Protein AF-A0A534S5R9-F1 (afdb_monomer_lite)

Structure (mmCIF, N/CA/C/O backbone):
data_AF-A0A534S5R9-F1
#
_entry.id   AF-A0A534S5R9-F1
#
loop_
_atom_site.group_PDB
_atom_site.id
_atom_site.type_symbol
_atom_site.label_atom_id
_atom_site.label_alt_id
_atom_site.label_comp_id
_atom_site.label_asym_id
_atom_site.label_entity_id
_atom_site.label_seq_id
_atom_site.pdbx_PDB_ins_code
_atom_site.Cartn_x
_atom_site.Cartn_y
_atom_site.Cartn_z
_atom_site.occupancy
_atom_site.B_iso_or_equiv
_atom_site.auth_seq_id
_atom_site.auth_comp_id
_atom_site.auth_asym_id
_atom_site.auth_atom_id
_atom_site.pdbx_PDB_model_num
ATOM 1 N N . MET A 1 1 ? -20.446 -83.306 -3.403 1.00 42.03 1 MET A N 1
ATOM 2 C CA . MET A 1 1 ? -19.776 -82.653 -2.256 1.00 42.03 1 MET A CA 1
ATOM 3 C C . MET A 1 1 ? -19.765 -81.147 -2.508 1.00 42.03 1 MET A C 1
ATOM 5 O O . MET A 1 1 ? -19.009 -80.719 -3.373 1.00 42.03 1 MET A O 1
ATOM 9 N N . PRO A 1 2 ? -20.651 -80.355 -1.881 1.00 40.44 2 PRO A N 1
ATOM 10 C CA . PRO A 1 2 ? -20.710 -78.914 -2.108 1.00 40.44 2 PRO A CA 1
ATOM 11 C C . PRO A 1 2 ? -19.655 -78.195 -1.252 1.00 40.44 2 PRO A C 1
ATOM 13 O O . PRO A 1 2 ? -19.507 -78.486 -0.068 1.00 40.44 2 PRO A O 1
ATOM 16 N N . ARG A 1 3 ? -18.901 -77.275 -1.864 1.00 41.00 3 ARG A N 1
ATOM 17 C CA . ARG A 1 3 ? -17.952 -76.382 -1.185 1.00 41.00 3 ARG A CA 1
ATOM 18 C C . ARG A 1 3 ? -18.683 -75.101 -0.789 1.00 41.00 3 ARG A C 1
ATOM 20 O O . ARG A 1 3 ? -19.086 -74.327 -1.650 1.00 41.00 3 ARG A O 1
ATOM 27 N N . THR A 1 4 ? -18.854 -74.902 0.510 1.00 49.12 4 THR A N 1
ATOM 28 C CA . THR A 1 4 ? -19.448 -73.710 1.121 1.00 49.12 4 THR A CA 1
ATOM 29 C C . THR A 1 4 ? -18.459 -72.547 1.025 1.00 49.12 4 THR A C 1
ATOM 31 O O . THR A 1 4 ? -17.419 -72.556 1.682 1.00 49.12 4 THR A O 1
ATOM 34 N N . ALA A 1 5 ? -18.755 -71.559 0.180 1.00 45.12 5 ALA A N 1
ATOM 35 C CA . ALA A 1 5 ? -17.998 -70.315 0.104 1.00 45.12 5 ALA A CA 1
ATOM 36 C C . ALA A 1 5 ? -18.463 -69.368 1.221 1.00 45.12 5 ALA A C 1
ATOM 38 O O . ALA A 1 5 ? -19.631 -68.988 1.275 1.00 45.12 5 ALA A O 1
ATOM 39 N N . TRP A 1 6 ? -17.550 -69.009 2.123 1.00 40.31 6 TRP A N 1
ATOM 40 C CA . TRP A 1 6 ? -17.774 -68.001 3.156 1.00 40.31 6 TRP A CA 1
ATOM 41 C C . TRP A 1 6 ? -17.553 -66.609 2.561 1.00 40.31 6 TRP A C 1
ATOM 43 O O . TRP A 1 6 ? -16.444 -66.275 2.149 1.00 40.31 6 TRP A O 1
ATOM 53 N N . VAL A 1 7 ? -18.607 -65.795 2.521 1.00 45.28 7 VAL A N 1
ATOM 54 C CA . VAL A 1 7 ? -18.520 -64.368 2.195 1.00 45.28 7 VAL A CA 1
ATOM 55 C C . VAL A 1 7 ? -18.231 -63.617 3.493 1.00 45.28 7 VAL A C 1
ATOM 57 O O . VAL A 1 7 ? -19.092 -63.514 4.363 1.00 45.28 7 VAL A O 1
ATOM 60 N N . ILE A 1 8 ? -17.006 -63.114 3.640 1.00 53.22 8 ILE A N 1
ATOM 61 C CA . ILE A 1 8 ? -16.633 -62.203 4.726 1.00 53.22 8 ILE A CA 1
ATOM 62 C C . ILE A 1 8 ? -17.095 -60.799 4.323 1.00 53.22 8 ILE A C 1
ATOM 64 O O . ILE A 1 8 ? -16.560 -60.204 3.389 1.00 53.22 8 ILE A O 1
ATOM 68 N N . ALA A 1 9 ? -18.103 -60.276 5.018 1.00 48.03 9 ALA A N 1
ATOM 69 C CA . ALA A 1 9 ? -18.530 -58.889 4.897 1.00 48.03 9 ALA A CA 1
ATOM 70 C C . ALA A 1 9 ? -17.583 -57.989 5.711 1.00 48.03 9 ALA A C 1
ATOM 72 O O . ALA A 1 9 ? -17.640 -57.962 6.940 1.00 48.03 9 ALA A O 1
ATOM 73 N N . CYS A 1 10 ? -16.701 -57.251 5.034 1.00 46.62 10 CYS A N 1
ATOM 74 C CA . CYS A 1 10 ? -15.914 -56.186 5.656 1.00 46.62 10 CYS A CA 1
ATOM 75 C C . CYS A 1 10 ? -16.809 -54.968 5.919 1.00 46.62 10 CYS A C 1
ATOM 77 O O . CYS A 1 10 ? -17.134 -54.215 5.001 1.00 46.62 10 CYS A O 1
ATOM 79 N N . ALA A 1 11 ? -17.190 -54.757 7.179 1.00 50.75 11 ALA A N 1
ATOM 80 C CA . ALA A 1 11 ? -17.789 -53.509 7.631 1.00 50.75 11 ALA A CA 1
ATOM 81 C C . ALA A 1 11 ? -16.717 -52.405 7.642 1.00 50.75 11 ALA A C 1
ATOM 83 O O . ALA A 1 11 ? -15.838 -52.379 8.502 1.00 50.75 11 ALA A O 1
ATOM 84 N N . VAL A 1 12 ? -16.779 -51.494 6.669 1.00 56.47 12 VAL A N 1
ATOM 85 C CA . VAL A 1 12 ? -15.975 -50.266 6.663 1.00 56.47 12 VAL A CA 1
ATOM 86 C C . VAL A 1 12 ? -16.565 -49.321 7.706 1.00 56.47 12 VAL A C 1
ATOM 88 O O . VAL A 1 12 ? -17.577 -48.661 7.477 1.00 56.47 12 VAL A O 1
ATOM 91 N N . VAL A 1 13 ? -15.947 -49.281 8.884 1.00 52.66 13 VAL A N 1
ATOM 92 C CA . VAL A 1 13 ? -16.243 -48.278 9.909 1.00 52.66 13 VAL A CA 1
ATOM 93 C C . VAL A 1 13 ? -15.613 -46.963 9.454 1.00 52.66 13 VAL A C 1
ATOM 95 O O . VAL A 1 13 ? -14.405 -46.765 9.571 1.00 52.66 13 VAL A O 1
ATOM 98 N N . CYS A 1 14 ? -16.428 -46.055 8.916 1.00 48.25 14 CYS A N 1
ATOM 99 C CA . CYS A 1 14 ? -16.043 -44.662 8.717 1.00 48.25 14 CYS A CA 1
ATOM 100 C C . CYS A 1 14 ? -15.842 -44.006 10.090 1.00 48.25 14 CYS A C 1
ATOM 102 O O . CYS A 1 14 ? -16.776 -43.457 10.672 1.00 48.25 14 CYS A O 1
ATOM 104 N N . LEU A 1 15 ? -14.619 -44.071 10.619 1.00 49.25 15 LEU A N 1
ATOM 105 C CA . LEU A 1 15 ? -14.173 -43.248 11.741 1.00 49.25 15 LEU A CA 1
ATOM 106 C C . LEU A 1 15 ? -14.118 -41.790 11.267 1.00 49.25 15 LEU A C 1
ATOM 108 O O . LEU A 1 15 ? -13.071 -41.279 10.876 1.00 49.25 15 LEU A O 1
ATOM 112 N N . GLY A 1 16 ? -15.274 -41.127 11.251 1.00 54.00 16 GLY A N 1
ATOM 113 C CA . GLY A 1 16 ? -15.347 -39.686 11.072 1.00 54.00 16 GLY A CA 1
ATOM 114 C C . GLY A 1 16 ? -14.562 -39.028 12.199 1.00 54.00 16 GLY A C 1
ATOM 115 O O . GLY A 1 16 ? -14.912 -39.170 13.369 1.00 54.00 16 GLY A O 1
ATOM 116 N N . SER A 1 17 ? -13.473 -38.341 11.861 1.00 52.94 17 SER A N 1
ATOM 117 C CA . SER A 1 17 ? -12.714 -37.547 12.821 1.00 52.94 17 SER A CA 1
ATOM 118 C C . SER A 1 17 ? -13.613 -36.416 13.320 1.00 52.94 17 SER A C 1
ATOM 120 O O . SER A 1 17 ? -13.757 -35.390 12.657 1.00 52.94 17 SER A O 1
ATOM 122 N N . ALA A 1 18 ? -14.260 -36.610 14.468 1.00 58.41 18 ALA A N 1
ATOM 123 C CA . ALA A 1 18 ? -14.982 -35.546 15.142 1.00 58.41 18 ALA A CA 1
ATOM 124 C C . ALA A 1 18 ? -13.959 -34.468 15.521 1.00 58.41 18 ALA A C 1
ATOM 126 O O . ALA A 1 18 ? -13.165 -34.647 16.445 1.00 58.41 18 ALA A O 1
ATOM 127 N N . ARG A 1 19 ? -13.930 -33.358 14.772 1.00 60.81 19 ARG A N 1
ATOM 128 C CA . ARG A 1 19 ? -13.192 -32.168 15.197 1.00 60.81 19 ARG A CA 1
ATOM 129 C C . ARG A 1 19 ? -13.791 -31.739 16.530 1.00 60.81 19 ARG A C 1
ATOM 131 O O . ARG A 1 19 ? -14.972 -31.401 16.588 1.00 60.81 19 ARG A O 1
ATOM 138 N N . ALA A 1 20 ? -12.983 -31.788 17.586 1.00 68.25 20 ALA A N 1
ATOM 139 C CA . ALA A 1 20 ? -13.362 -31.224 18.870 1.00 68.25 20 ALA A CA 1
ATOM 140 C C . ALA A 1 20 ? -13.797 -29.768 18.652 1.00 68.25 20 ALA A C 1
ATOM 142 O O . ALA A 1 20 ? -13.118 -29.017 17.946 1.00 68.25 20 ALA A O 1
ATOM 143 N N . ALA A 1 21 ? -14.949 -29.394 19.213 1.00 71.88 21 ALA A N 1
ATOM 144 C CA . ALA A 1 21 ? -15.414 -28.017 19.153 1.00 71.88 21 ALA A CA 1
ATOM 145 C C . ALA A 1 21 ? -14.351 -27.103 19.791 1.00 71.88 21 ALA A C 1
ATOM 147 O O . ALA A 1 21 ? -13.765 -27.488 20.811 1.00 71.88 21 ALA A O 1
ATOM 148 N N . PRO A 1 22 ? -14.076 -25.918 19.220 1.00 77.38 22 PRO A N 1
ATOM 149 C CA . PRO A 1 22 ? -13.100 -25.017 19.810 1.00 77.38 22 PRO A CA 1
ATOM 150 C C . PRO A 1 22 ? -13.535 -24.619 21.233 1.00 77.38 22 PRO A C 1
ATOM 152 O O . PRO A 1 22 ? -14.735 -24.500 21.491 1.00 77.38 22 PRO A O 1
ATOM 155 N N . PRO A 1 23 ? -12.597 -24.401 22.170 1.00 84.25 23 PRO A N 1
ATOM 156 C CA . PRO A 1 23 ? -12.938 -23.962 23.521 1.00 84.25 23 PRO A CA 1
ATOM 157 C C . PRO A 1 23 ? -13.552 -22.553 23.497 1.00 84.25 23 PRO A C 1
ATOM 159 O O . PRO A 1 23 ? -13.242 -21.779 22.586 1.00 84.25 23 PRO A O 1
ATOM 162 N N . PRO A 1 24 ? -14.379 -22.172 24.486 1.00 86.19 24 PRO A N 1
ATOM 163 C CA . PRO A 1 24 ? -14.951 -20.836 24.541 1.00 86.19 24 PRO A CA 1
ATOM 164 C C . PRO A 1 24 ? -13.892 -19.749 24.710 1.00 86.19 24 PRO A C 1
ATOM 166 O O . PRO A 1 24 ? -12.877 -19.943 25.379 1.00 86.19 24 PRO A O 1
ATOM 169 N N . CYS A 1 25 ? -14.129 -18.586 24.102 1.00 87.06 25 CYS A N 1
ATOM 170 C CA . CYS A 1 25 ? -13.242 -17.441 24.275 1.00 87.06 25 CYS A CA 1
ATOM 171 C C . CYS A 1 25 ? -13.291 -16.944 25.725 1.00 87.06 25 CYS A C 1
ATOM 173 O O . CYS A 1 25 ? -14.384 -16.715 26.244 1.00 87.06 25 CYS A O 1
ATOM 175 N N . PRO A 1 26 ? -12.131 -16.710 26.365 1.00 87.25 26 PRO A N 1
ATOM 176 C CA . PRO A 1 26 ? -12.081 -16.265 27.757 1.00 87.25 26 PRO A CA 1
ATOM 177 C C . PRO A 1 26 ? -12.627 -14.840 27.947 1.00 87.25 26 PRO A C 1
ATOM 179 O O . PRO A 1 26 ? -13.079 -14.494 29.033 1.00 87.25 26 PRO A O 1
ATOM 182 N N . ALA A 1 27 ? -12.580 -14.015 26.897 1.00 90.25 27 ALA A N 1
ATOM 183 C CA . ALA A 1 27 ? -13.219 -12.705 26.805 1.00 90.25 27 ALA A CA 1
ATOM 184 C C . ALA A 1 27 ? -13.328 -12.284 25.327 1.00 90.25 27 ALA A C 1
ATOM 186 O O . ALA A 1 27 ? -12.727 -12.908 24.447 1.00 90.25 27 ALA A O 1
ATOM 187 N N . LEU A 1 28 ? -14.066 -11.203 25.063 1.00 92.38 28 LEU A N 1
ATOM 188 C CA . LEU A 1 28 ? -14.059 -10.533 23.761 1.00 92.38 28 LEU A CA 1
ATOM 189 C C . LEU A 1 28 ? -12.816 -9.646 23.606 1.00 92.38 28 LEU A C 1
ATOM 191 O O . LEU A 1 28 ? -12.162 -9.284 24.588 1.00 92.38 28 LEU A O 1
ATOM 195 N N . ALA A 1 29 ? -12.507 -9.305 22.360 1.00 93.62 29 ALA A N 1
ATOM 196 C CA . ALA A 1 29 ? -11.456 -8.380 21.985 1.00 93.62 29 ALA A CA 1
ATOM 197 C C . ALA A 1 29 ? -11.993 -6.942 21.831 1.00 93.62 29 ALA A C 1
ATOM 199 O O . ALA A 1 29 ? -13.104 -6.690 21.360 1.00 93.62 29 ALA A O 1
ATOM 200 N N . THR A 1 30 ? -11.161 -5.992 22.235 1.00 94.44 30 THR A N 1
ATOM 201 C CA . THR A 1 30 ? -11.309 -4.545 22.129 1.00 94.44 30 THR A CA 1
ATOM 202 C C . THR A 1 30 ? -10.015 -3.992 21.561 1.00 94.44 30 THR A C 1
ATOM 204 O O . THR A 1 30 ? -8.936 -4.329 22.055 1.00 94.44 30 THR A O 1
ATOM 207 N N . VAL A 1 31 ? -10.135 -3.156 20.535 1.00 96.12 31 VAL A N 1
ATOM 208 C CA . VAL A 1 31 ? -9.033 -2.621 19.737 1.00 96.12 31 VAL A CA 1
ATOM 209 C C . VAL A 1 31 ? -9.042 -1.107 19.813 1.00 96.12 31 VAL A C 1
ATOM 211 O O . VAL A 1 31 ? -10.045 -0.464 19.507 1.00 96.12 31 VAL A O 1
ATOM 214 N N . LEU A 1 32 ? -7.909 -0.531 20.197 1.00 96.69 32 LEU A N 1
ATOM 215 C CA . LEU A 1 32 ? -7.668 0.901 20.104 1.00 96.69 32 LEU A CA 1
ATOM 216 C C . LEU A 1 32 ? -7.156 1.232 18.704 1.00 96.69 32 LEU A C 1
ATOM 218 O O . LEU A 1 32 ? -6.193 0.625 18.235 1.00 96.69 32 LEU A O 1
ATOM 222 N N . VAL A 1 33 ? -7.782 2.205 18.047 1.00 97.75 33 VAL A N 1
ATOM 223 C CA . VAL A 1 33 ? -7.401 2.628 16.697 1.00 97.75 33 VAL A CA 1
ATOM 224 C C . VAL A 1 33 ? -6.666 3.959 16.770 1.00 97.75 33 VAL A C 1
ATOM 226 O O . VAL A 1 33 ? -7.173 4.933 17.335 1.00 97.75 33 VAL A O 1
ATOM 229 N N . PHE A 1 34 ? -5.479 3.992 16.173 1.00 98.19 34 PHE A N 1
ATOM 230 C CA . PHE A 1 34 ? -4.623 5.164 16.067 1.00 98.19 34 PHE A CA 1
ATOM 231 C C . PHE A 1 34 ? -4.326 5.487 14.605 1.00 98.19 34 PHE A C 1
ATOM 233 O O . PHE A 1 34 ? -4.193 4.591 13.768 1.00 98.19 34 PHE A O 1
ATOM 240 N N . ALA A 1 35 ? -4.151 6.772 14.323 1.00 98.19 35 ALA A N 1
ATOM 241 C CA . ALA A 1 35 ? -3.553 7.255 13.089 1.00 98.19 35 ALA A CA 1
ATOM 242 C C . ALA A 1 35 ? -2.173 7.820 13.404 1.00 98.19 35 ALA A C 1
ATOM 244 O O . ALA A 1 35 ? -2.056 8.634 14.307 1.00 98.19 35 ALA A O 1
ATOM 245 N N . ASP A 1 36 ? -1.150 7.441 12.651 1.00 98.25 36 ASP A N 1
ATOM 246 C CA . ASP A 1 36 ? 0.049 8.258 12.479 1.00 98.25 36 ASP A CA 1
ATOM 247 C C . ASP A 1 36 ? -0.228 9.224 11.318 1.00 98.25 36 ASP A C 1
ATOM 249 O O . ASP A 1 36 ? 0.003 8.901 10.149 1.00 98.25 36 ASP A O 1
ATOM 253 N N . ASN A 1 37 ? -0.846 10.366 11.638 1.00 97.81 37 ASN A N 1
ATOM 254 C CA . ASN A 1 37 ? -1.223 11.395 10.678 1.00 97.81 37 ASN A CA 1
ATOM 255 C C . ASN A 1 37 ? 0.006 12.209 10.265 1.00 97.81 37 ASN A C 1
ATOM 257 O O . ASN A 1 37 ? 0.372 13.188 10.918 1.00 97.81 37 ASN A O 1
ATOM 261 N N . ARG A 1 38 ? 0.620 11.824 9.146 1.00 97.38 38 ARG A N 1
ATOM 262 C CA . ARG A 1 38 ? 1.775 12.525 8.568 1.00 97.38 38 ARG A CA 1
ATOM 263 C C . ARG A 1 38 ? 1.376 13.608 7.565 1.00 97.38 38 ARG A C 1
ATOM 265 O O . ARG A 1 38 ? 2.244 14.156 6.888 1.00 97.38 38 ARG A O 1
ATOM 272 N N . SER A 1 39 ? 0.081 13.896 7.439 1.00 96.25 39 SER A N 1
ATOM 273 C CA . SER A 1 39 ? -0.425 15.005 6.633 1.00 96.25 39 SER A CA 1
ATOM 274 C C . SER A 1 39 ? -0.358 16.331 7.395 1.00 96.25 39 SER A C 1
ATOM 276 O O . SER A 1 39 ? -0.181 16.366 8.612 1.00 96.25 39 SER A O 1
ATOM 278 N N . ALA A 1 40 ? -0.536 17.437 6.673 1.00 94.25 40 ALA A N 1
ATOM 279 C CA . ALA A 1 40 ? -0.680 18.760 7.277 1.00 94.25 40 ALA A CA 1
ATOM 280 C C . ALA A 1 40 ? -2.105 19.028 7.807 1.00 94.25 40 ALA A C 1
ATOM 282 O O . ALA A 1 40 ? -2.361 20.099 8.356 1.00 94.25 40 ALA A O 1
ATOM 283 N N . GLN A 1 41 ? -3.053 18.100 7.622 1.00 95.00 41 GLN A N 1
ATOM 284 C CA . GLN A 1 41 ? -4.433 18.319 8.043 1.00 95.00 41 GLN A CA 1
ATOM 285 C C . GLN A 1 41 ? -4.571 18.169 9.564 1.00 95.00 41 GLN A C 1
ATOM 287 O O . GLN A 1 41 ? -4.128 17.161 10.118 1.00 95.00 41 GLN A O 1
ATOM 292 N N . PRO A 1 42 ? -5.235 19.124 10.244 1.00 94.69 42 PRO A N 1
ATOM 293 C CA . PRO A 1 42 ? -5.416 19.090 11.696 1.00 94.69 42 PRO A CA 1
ATOM 294 C C . PRO A 1 42 ? -6.435 18.038 12.149 1.00 94.69 42 PRO A C 1
ATOM 296 O O . PRO A 1 42 ? -6.550 17.770 13.343 1.00 94.69 42 PRO A O 1
ATOM 299 N N . GLY A 1 43 ? -7.184 17.446 11.219 1.00 95.00 43 GLY A N 1
ATOM 300 C CA . GLY A 1 43 ? -8.117 16.371 11.503 1.00 95.00 43 GLY A CA 1
ATOM 301 C C . GLY A 1 43 ? -8.382 15.515 10.275 1.00 95.00 43 GLY A C 1
ATOM 302 O O . GLY A 1 43 ? -8.293 15.987 9.140 1.00 95.00 43 GLY A O 1
ATOM 303 N N . LEU A 1 44 ? -8.700 14.251 10.525 1.00 96.75 44 LEU A N 1
ATOM 304 C CA . LEU A 1 44 ? -8.991 13.240 9.518 1.00 96.75 44 LEU A CA 1
ATOM 305 C C . LEU A 1 44 ? -10.231 12.452 9.923 1.00 96.75 44 LEU A C 1
ATOM 307 O O . LEU A 1 44 ? -10.492 12.247 11.107 1.00 96.75 44 LEU A O 1
ATOM 311 N N . THR A 1 45 ? -10.961 11.960 8.929 1.00 97.81 45 THR A N 1
ATOM 312 C CA . THR A 1 45 ? -12.013 10.961 9.134 1.00 97.81 45 THR A CA 1
ATOM 313 C C . THR A 1 45 ? -11.534 9.652 8.531 1.00 97.81 45 THR A C 1
ATOM 315 O O . THR A 1 45 ? -11.313 9.578 7.323 1.00 97.81 45 THR A O 1
ATOM 318 N N . LEU A 1 46 ? -11.346 8.633 9.366 1.00 97.62 46 LEU A N 1
ATOM 319 C CA . LEU A 1 46 ? -10.975 7.295 8.919 1.00 97.62 46 LEU A CA 1
ATOM 320 C C . LEU A 1 46 ? -12.222 6.430 8.820 1.00 97.62 46 LEU A C 1
ATOM 322 O O . LEU A 1 46 ? -12.946 6.284 9.804 1.00 97.62 46 LEU A O 1
ATOM 326 N N . ALA A 1 47 ? -12.436 5.802 7.672 1.00 98.31 47 ALA A N 1
ATOM 327 C CA . ALA A 1 47 ? -13.292 4.632 7.585 1.00 98.31 47 ALA A CA 1
ATOM 328 C C . ALA A 1 47 ? -12.418 3.397 7.815 1.00 98.31 47 ALA A C 1
ATOM 330 O O . ALA A 1 47 ? -11.447 3.170 7.092 1.00 98.31 47 ALA A O 1
ATOM 331 N N . VAL A 1 48 ? -12.733 2.628 8.854 1.00 98.06 48 VAL A N 1
ATOM 332 C CA . VAL A 1 48 ? -12.052 1.375 9.168 1.00 98.06 48 VAL A CA 1
ATOM 333 C C . VAL A 1 48 ? -13.048 0.236 9.173 1.00 98.06 48 VAL A C 1
ATOM 335 O O . VAL A 1 48 ? -14.142 0.340 9.727 1.00 98.06 48 VAL A O 1
ATOM 338 N N . ASP A 1 49 ? -12.646 -0.879 8.597 1.00 98.38 49 ASP A N 1
ATOM 339 C CA . ASP A 1 49 ? -13.404 -2.114 8.670 1.00 98.38 49 ASP A CA 1
ATOM 340 C C . ASP A 1 49 ? -12.479 -3.301 8.885 1.00 98.38 49 ASP A C 1
ATOM 342 O O . ASP A 1 49 ? -11.259 -3.195 8.734 1.00 98.38 49 ASP A O 1
ATOM 346 N N . GLY A 1 50 ? -13.051 -4.428 9.280 1.00 98.31 50 GLY A N 1
ATOM 347 C CA . GLY A 1 50 ? -12.286 -5.647 9.427 1.00 98.31 50 GLY A CA 1
ATOM 348 C C . GLY A 1 50 ? -13.145 -6.891 9.422 1.00 98.31 50 GLY A C 1
ATOM 349 O O . GLY A 1 50 ? -14.354 -6.848 9.649 1.00 98.31 50 GLY A O 1
ATOM 350 N N . GLU A 1 51 ? -12.484 -8.004 9.148 1.00 98.00 51 GLU A N 1
ATOM 351 C CA . GLU A 1 51 ? -13.072 -9.329 9.023 1.00 98.00 51 GLU A CA 1
ATOM 352 C C . GLU A 1 51 ? -12.125 -10.375 9.616 1.00 98.00 51 GLU A C 1
ATOM 354 O O . GLU A 1 51 ? -10.908 -10.343 9.403 1.00 98.00 51 GLU A O 1
ATOM 359 N N . LEU A 1 52 ? -12.687 -11.300 10.387 1.00 96.25 52 LEU A N 1
ATOM 360 C CA . LEU A 1 52 ? -11.967 -12.421 10.972 1.00 96.25 52 LEU A CA 1
ATOM 361 C C . LEU A 1 52 ? -11.658 -13.457 9.881 1.00 96.25 52 LEU A C 1
ATOM 363 O O . LEU A 1 52 ? -12.574 -13.987 9.260 1.00 96.25 52 LEU A O 1
ATOM 367 N N . LEU A 1 53 ? -10.376 -13.770 9.674 1.00 93.50 53 LEU A N 1
ATOM 368 C CA . LEU A 1 53 ? -9.909 -14.589 8.545 1.00 93.50 53 LEU A CA 1
ATOM 369 C C . LEU A 1 53 ? -10.398 -16.038 8.592 1.00 93.50 53 LEU A C 1
ATOM 371 O O . LEU A 1 53 ? -10.770 -16.598 7.567 1.00 93.50 53 LEU A O 1
ATOM 375 N N . ASP A 1 54 ? -10.362 -16.654 9.771 1.00 88.69 54 ASP A N 1
ATOM 376 C CA . ASP A 1 54 ? -10.839 -18.019 9.969 1.00 88.69 54 ASP A CA 1
ATOM 377 C C . ASP A 1 54 ? -11.549 -18.116 11.327 1.00 88.69 54 ASP A C 1
ATOM 379 O O . ASP A 1 54 ? -10.904 -18.275 12.371 1.00 88.69 54 ASP A O 1
ATOM 383 N N . PRO A 1 55 ? -12.891 -18.003 11.341 1.00 84.38 55 PRO A N 1
ATOM 384 C CA . PRO A 1 55 ? -13.680 -18.135 12.558 1.00 84.38 55 PRO A CA 1
ATOM 385 C C . PRO A 1 55 ? -13.582 -19.508 13.228 1.00 84.38 55 PRO A C 1
ATOM 387 O O . PRO A 1 55 ? -13.911 -19.603 14.411 1.00 84.38 55 PRO A O 1
ATOM 390 N N . ALA A 1 56 ? -13.167 -20.552 12.500 1.00 84.56 56 ALA A N 1
ATOM 391 C CA . ALA A 1 56 ? -13.005 -21.907 13.019 1.00 84.56 56 ALA A CA 1
ATOM 392 C C . ALA A 1 56 ? -11.605 -22.157 13.609 1.00 84.56 56 ALA A C 1
ATOM 394 O O . ALA A 1 56 ? -11.448 -23.065 14.424 1.00 84.56 56 ALA A O 1
ATOM 395 N N . ALA A 1 57 ? -10.605 -21.343 13.251 1.00 85.19 57 ALA A N 1
ATOM 396 C CA . ALA A 1 57 ? -9.247 -21.403 13.804 1.00 85.19 57 ALA A CA 1
ATOM 397 C C . ALA A 1 57 ? -9.070 -20.630 15.125 1.00 85.19 57 ALA A C 1
ATOM 399 O O . ALA A 1 57 ? -7.947 -20.457 15.601 1.00 85.19 57 ALA A O 1
ATOM 400 N N . THR A 1 58 ? -10.157 -20.147 15.727 1.00 86.12 58 THR A N 1
ATOM 401 C CA . THR A 1 58 ? -10.138 -19.436 17.010 1.00 86.12 58 THR A CA 1
ATOM 402 C C . THR A 1 58 ? -11.061 -20.101 18.033 1.00 86.12 58 THR A C 1
ATOM 404 O O . THR A 1 58 ? -11.717 -21.103 17.757 1.00 86.12 58 THR A O 1
ATOM 407 N N . CYS A 1 59 ? -11.097 -19.551 19.243 1.00 85.19 59 CYS A N 1
ATOM 408 C CA . CYS A 1 59 ? -12.022 -19.953 20.288 1.00 85.19 59 CYS A CA 1
ATOM 409 C C . CYS A 1 59 ? -13.490 -19.773 19.854 1.00 85.19 59 CYS A C 1
ATOM 411 O O . CYS A 1 59 ? -13.860 -18.831 19.148 1.00 85.19 59 CYS A O 1
ATOM 413 N N . ALA A 1 60 ? -14.350 -20.688 20.294 1.00 77.81 60 ALA A N 1
ATOM 414 C CA . ALA A 1 60 ? -15.769 -20.692 19.979 1.00 77.81 60 ALA A CA 1
ATOM 415 C C . ALA A 1 60 ? -16.523 -19.802 20.970 1.00 77.81 60 ALA A C 1
ATOM 41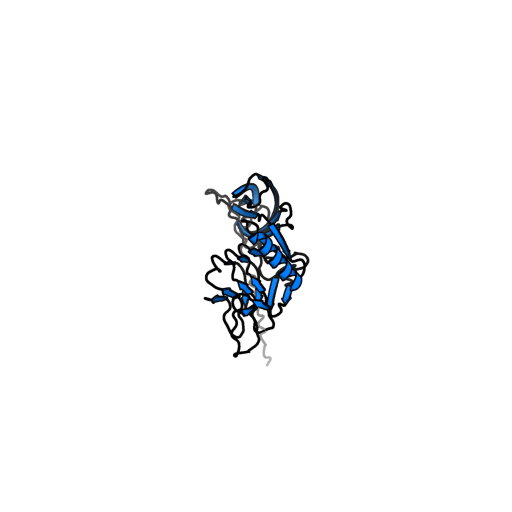7 O O . ALA A 1 60 ? -16.932 -20.246 22.036 1.00 77.81 60 ALA A O 1
ATOM 418 N N . ALA A 1 61 ? -16.738 -18.532 20.648 1.00 69.50 61 ALA A N 1
ATOM 419 C CA . ALA A 1 61 ? -17.655 -17.700 21.428 1.00 69.50 61 ALA A CA 1
ATOM 420 C C . ALA A 1 61 ? -18.429 -16.705 20.567 1.00 69.50 61 ALA A C 1
ATOM 422 O O . ALA A 1 61 ? -18.210 -16.581 19.359 1.00 69.50 61 ALA A O 1
ATOM 423 N N . GLY A 1 62 ? -19.332 -15.976 21.227 1.00 78.50 62 GLY A N 1
ATOM 424 C CA . GLY A 1 62 ? -19.948 -14.771 20.684 1.00 78.50 62 GLY A CA 1
ATOM 425 C C . GLY A 1 62 ? -18.925 -13.680 20.337 1.00 78.50 62 GLY A C 1
ATOM 426 O O . GLY A 1 62 ? -17.712 -13.885 20.364 1.00 78.50 62 GLY A O 1
ATOM 427 N N . GLY A 1 63 ? -19.437 -12.503 19.999 1.00 91.19 63 GLY A N 1
ATOM 428 C CA . GLY A 1 63 ? -18.641 -11.404 19.460 1.00 91.19 63 GLY A CA 1
ATOM 429 C C . GLY A 1 63 ? -18.672 -11.365 17.938 1.00 91.19 63 GLY A C 1
ATOM 430 O O . GLY A 1 63 ? -18.93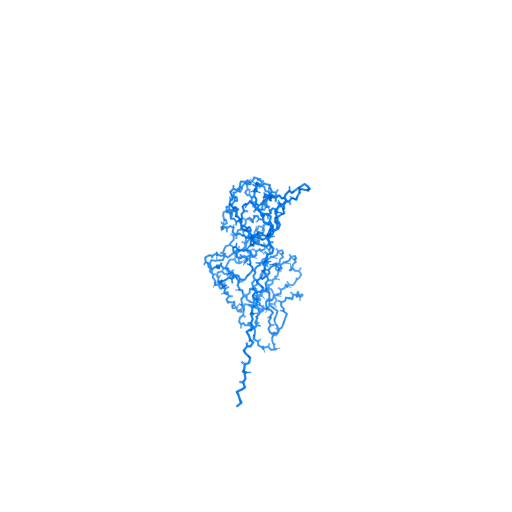6 -12.367 17.268 1.00 91.19 63 GLY A O 1
ATOM 431 N N . ALA A 1 64 ? -18.438 -10.175 17.403 1.00 94.75 64 ALA A N 1
ATOM 432 C CA . ALA A 1 64 ? -18.511 -9.926 15.978 1.00 94.75 64 ALA A CA 1
ATOM 433 C C . ALA A 1 64 ? -17.310 -10.549 15.251 1.00 94.75 64 ALA A C 1
ATOM 435 O O . ALA A 1 64 ? -16.186 -10.536 15.760 1.00 94.75 64 ALA A O 1
ATOM 436 N N . THR A 1 65 ? -17.558 -11.087 14.057 1.00 95.56 65 THR A N 1
ATOM 437 C CA . THR A 1 65 ? -16.531 -11.561 13.109 1.00 95.56 65 THR A CA 1
ATOM 438 C C . THR A 1 65 ? -16.260 -10.548 11.999 1.00 95.56 65 THR A C 1
ATOM 440 O O . THR A 1 65 ? -15.389 -10.770 11.166 1.00 95.56 65 THR A O 1
ATOM 443 N N . THR A 1 66 ? -16.997 -9.440 11.994 1.00 97.44 66 THR A N 1
ATOM 444 C CA . THR A 1 66 ? -16.800 -8.283 11.125 1.00 97.44 66 THR A CA 1
ATOM 445 C C . THR A 1 66 ? -17.030 -7.004 11.921 1.00 97.44 66 THR A C 1
ATOM 447 O O . THR A 1 66 ? -17.743 -7.011 12.927 1.00 97.44 66 THR A O 1
ATOM 450 N N . TYR A 1 67 ? -16.434 -5.896 11.494 1.00 98.00 67 TYR A N 1
ATOM 451 C CA . TYR A 1 67 ? -16.758 -4.575 12.024 1.00 98.00 67 TYR A CA 1
ATOM 452 C C . TYR A 1 67 ? -16.623 -3.508 10.942 1.00 98.00 67 TYR A C 1
ATOM 454 O O . TYR A 1 67 ? -15.828 -3.652 10.018 1.00 98.00 67 TYR A O 1
ATOM 462 N N . HIS A 1 68 ? -17.363 -2.414 11.109 1.00 98.12 68 HIS A N 1
ATOM 463 C CA . HIS A 1 68 ? -17.251 -1.197 10.309 1.00 98.12 68 HIS A CA 1
ATOM 464 C C . HIS A 1 68 ? -17.385 0.002 11.249 1.00 98.12 68 HIS A C 1
ATOM 466 O O . HIS A 1 68 ? -18.299 0.037 12.074 1.00 98.12 68 HIS A O 1
ATOM 472 N N . ALA A 1 69 ? -16.478 0.969 11.156 1.00 97.81 69 ALA A N 1
ATOM 473 C CA . ALA A 1 69 ? -16.508 2.176 11.969 1.00 97.81 69 ALA A CA 1
ATOM 474 C C . ALA A 1 69 ? -15.964 3.381 11.197 1.00 97.81 69 ALA A C 1
ATOM 476 O O . ALA A 1 69 ? -15.022 3.273 10.413 1.00 97.81 69 ALA A O 1
ATOM 477 N N . THR A 1 70 ? -16.529 4.551 11.477 1.00 98.19 70 THR A N 1
ATOM 478 C CA . THR A 1 70 ? -16.005 5.840 11.024 1.00 98.19 70 THR A CA 1
ATOM 479 C C . THR A 1 70 ? -15.494 6.596 12.241 1.00 98.19 70 THR A C 1
ATOM 481 O O . THR A 1 70 ? -16.244 6.826 13.187 1.00 98.19 70 THR A O 1
ATOM 484 N N . LEU A 1 71 ? -14.210 6.945 12.240 1.00 97.94 71 LEU A N 1
ATOM 485 C CA . LEU A 1 71 ? -13.512 7.514 13.388 1.00 97.94 71 LEU A CA 1
ATOM 486 C C . LEU A 1 71 ? -12.938 8.884 13.028 1.00 97.94 71 LEU A C 1
ATOM 488 O O . LEU A 1 71 ? -12.228 9.020 12.033 1.00 97.94 71 LEU A O 1
ATOM 492 N N . ALA A 1 72 ? -13.214 9.887 13.857 1.00 97.56 72 ALA A N 1
ATOM 493 C CA . ALA A 1 72 ? -12.593 11.199 13.742 1.00 97.56 72 ALA A CA 1
ATOM 494 C C . ALA A 1 72 ? -11.270 11.214 14.520 1.00 97.56 72 ALA A C 1
ATOM 496 O O . ALA A 1 72 ? -11.239 10.936 15.718 1.00 97.56 72 ALA A O 1
ATOM 497 N N . CYS A 1 73 ? -10.180 11.555 13.844 1.00 96.88 73 CYS A N 1
ATOM 498 C CA . CYS A 1 73 ? -8.865 11.742 14.444 1.00 96.88 73 CYS A CA 1
ATOM 499 C C . CYS A 1 73 ? -8.538 13.235 14.449 1.00 96.88 73 CYS A C 1
ATOM 501 O O . CYS A 1 73 ? -8.644 13.883 13.407 1.00 96.88 73 CYS A O 1
ATOM 503 N N . ALA A 1 74 ? -8.106 13.772 15.587 1.00 97.06 74 ALA A N 1
ATOM 504 C CA . ALA A 1 74 ? -7.665 15.159 15.705 1.00 97.06 74 ALA A CA 1
ATOM 505 C C . ALA A 1 74 ? -6.163 15.216 16.009 1.00 97.06 74 ALA A C 1
ATOM 507 O O . ALA A 1 74 ? -5.684 14.490 16.878 1.00 97.06 74 ALA A O 1
ATOM 508 N N . GLY A 1 75 ? -5.446 16.101 15.317 1.00 96.31 75 GLY A N 1
ATOM 509 C CA . GLY A 1 75 ? -4.006 16.314 15.448 1.00 96.31 75 GLY A CA 1
ATOM 510 C C . GLY A 1 75 ? -3.166 15.640 14.360 1.00 96.31 75 GLY A C 1
ATOM 511 O O . GLY A 1 75 ? -3.664 14.887 13.521 1.00 96.31 75 GLY A O 1
ATOM 512 N N . THR A 1 76 ? -1.868 15.938 14.385 1.00 96.31 76 THR A N 1
ATOM 513 C CA . THR A 1 76 ? -0.826 15.340 13.538 1.00 96.31 76 THR A CA 1
ATOM 514 C C . THR A 1 76 ? 0.049 14.380 14.356 1.00 96.31 76 THR A C 1
ATOM 516 O O . THR A 1 76 ? 0.031 14.403 15.587 1.00 96.31 76 THR A O 1
ATOM 519 N N . GLY A 1 77 ? 0.811 13.517 13.683 1.00 96.75 77 GLY A N 1
ATOM 520 C CA . GLY A 1 77 ? 1.564 12.434 14.320 1.00 96.75 77 GLY A CA 1
ATOM 521 C C . GLY A 1 77 ? 0.655 11.312 14.825 1.00 96.75 77 GLY A C 1
ATOM 522 O O . GLY A 1 77 ? -0.442 11.113 14.306 1.00 96.75 77 GLY A O 1
ATOM 523 N N . VAL A 1 78 ? 1.109 10.561 15.831 1.00 97.56 78 VAL A N 1
ATOM 524 C CA . VAL A 1 78 ? 0.349 9.435 16.398 1.00 97.56 78 VAL A CA 1
ATOM 525 C C . VAL A 1 78 ? -0.779 9.953 17.294 1.00 97.56 78 VAL A C 1
ATOM 527 O O . VAL A 1 78 ? -0.538 10.430 18.401 1.00 97.56 78 VAL A O 1
ATOM 530 N N . VAL A 1 79 ? -2.019 9.811 16.833 1.00 97.44 79 VAL A N 1
ATOM 531 C CA . VAL A 1 79 ? -3.236 10.273 17.507 1.00 97.44 79 VAL A CA 1
ATOM 532 C C . VAL A 1 79 ? -4.221 9.125 17.702 1.00 97.44 79 VAL A C 1
ATOM 534 O O . VAL A 1 79 ? -4.350 8.240 16.854 1.00 97.44 79 VAL A O 1
ATOM 537 N N . ARG A 1 80 ? -4.932 9.123 18.833 1.00 97.25 80 ARG A N 1
ATOM 538 C CA . ARG A 1 80 ? -5.993 8.145 19.108 1.00 97.25 80 ARG A CA 1
ATOM 539 C C . ARG A 1 80 ? -7.278 8.580 18.408 1.00 97.25 80 ARG A C 1
ATOM 541 O O . ARG A 1 80 ? -7.771 9.670 18.669 1.00 97.25 80 ARG A O 1
ATOM 548 N N . CYS A 1 81 ? -7.837 7.707 17.580 1.00 97.69 81 CYS A N 1
ATOM 549 C CA . CYS A 1 81 ? -9.047 7.984 16.802 1.00 97.69 81 CYS A CA 1
ATOM 550 C C . CYS A 1 81 ? -10.307 7.374 17.421 1.00 97.69 81 CYS A C 1
ATOM 552 O O . CYS A 1 81 ? -11.406 7.888 17.242 1.00 97.69 81 CYS A O 1
ATOM 554 N N . GLY A 1 82 ? -10.169 6.256 18.139 1.00 96.75 82 GLY A N 1
ATOM 555 C CA . GLY A 1 82 ? -11.311 5.601 18.767 1.00 96.75 82 GLY A CA 1
ATOM 556 C C . GLY A 1 82 ? -11.022 4.191 19.257 1.00 96.75 82 GLY A C 1
ATOM 557 O O . GLY A 1 82 ? -9.866 3.792 19.429 1.00 96.75 82 GLY A O 1
ATOM 558 N N . THR A 1 83 ? -12.100 3.450 19.492 1.00 96.38 83 THR A N 1
ATOM 559 C CA . THR A 1 83 ? -12.072 2.075 19.988 1.00 96.38 83 THR A CA 1
ATOM 560 C C . THR A 1 83 ? -13.124 1.249 19.248 1.00 96.38 83 THR A C 1
ATOM 562 O O . THR A 1 83 ? -14.250 1.712 19.082 1.00 96.38 83 THR A O 1
ATOM 565 N N . VAL A 1 84 ? -12.784 0.020 18.862 1.00 96.75 84 VAL A N 1
ATOM 566 C CA . VAL A 1 84 ? -13.728 -0.996 18.369 1.00 96.75 84 VAL A CA 1
ATOM 567 C C . VAL A 1 84 ? -13.822 -2.101 19.418 1.00 96.75 84 VAL A C 1
ATOM 569 O O . VAL A 1 84 ? -12.795 -2.610 19.862 1.00 96.75 84 VAL A O 1
ATOM 572 N N . THR A 1 85 ? -15.027 -2.459 19.856 1.00 95.19 85 THR A N 1
ATOM 573 C CA . THR A 1 85 ? -15.252 -3.414 20.955 1.00 95.19 85 THR A CA 1
ATOM 574 C C . THR A 1 85 ? -16.072 -4.617 20.497 1.00 95.19 85 THR A C 1
ATOM 576 O O . THR A 1 85 ? -16.640 -4.627 19.407 1.00 95.19 85 THR A O 1
ATOM 579 N N . GLY A 1 86 ? -16.142 -5.648 21.343 1.00 94.00 86 GLY A N 1
ATOM 580 C CA . GLY A 1 86 ? -17.029 -6.791 21.122 1.00 94.00 86 GLY A CA 1
ATOM 581 C C . GLY A 1 86 ? -16.591 -7.721 19.989 1.00 94.00 86 GLY A C 1
ATOM 582 O O . GLY A 1 86 ? -17.415 -8.466 19.462 1.00 94.00 86 GLY A O 1
ATOM 583 N N . LEU A 1 87 ? -15.313 -7.686 19.608 1.00 95.12 87 LEU A N 1
ATOM 584 C CA . LEU A 1 87 ? -14.769 -8.509 18.531 1.00 95.12 87 LEU A CA 1
ATOM 585 C C . LEU A 1 87 ? -14.436 -9.911 19.036 1.00 95.12 87 LEU A C 1
ATOM 587 O O . LEU A 1 87 ? -14.026 -10.091 20.185 1.00 95.12 87 LEU A O 1
ATOM 591 N N . ARG A 1 88 ? -14.559 -10.920 18.176 1.00 94.19 88 ARG A N 1
ATOM 592 C CA . ARG A 1 88 ? -14.015 -12.244 18.485 1.00 94.19 88 ARG A CA 1
ATOM 593 C C . ARG A 1 88 ? -12.475 -12.203 18.424 1.00 94.19 88 ARG A C 1
ATOM 595 O O . ARG A 1 88 ? -11.925 -11.707 17.438 1.00 94.19 88 ARG A O 1
ATOM 602 N N . PRO A 1 89 ? -11.753 -12.732 19.428 1.00 93.44 89 PRO A N 1
ATOM 603 C CA . PRO A 1 89 ? -10.305 -12.910 19.332 1.00 93.44 89 PRO A CA 1
ATOM 604 C C . PRO A 1 89 ? -9.915 -13.770 18.120 1.00 93.44 89 PRO A C 1
ATOM 606 O O . PRO A 1 89 ? -10.652 -14.679 17.745 1.00 93.44 89 PRO A O 1
ATOM 609 N N . GLY A 1 90 ? -8.758 -13.516 17.514 1.00 93.44 90 GLY A N 1
ATOM 610 C CA . GLY A 1 90 ? -8.253 -14.286 16.373 1.00 93.44 90 GLY A CA 1
ATOM 611 C C . GLY A 1 90 ? -7.448 -13.448 15.385 1.00 93.44 90 GLY A C 1
ATOM 612 O O . GLY A 1 90 ? -7.037 -12.334 15.701 1.00 93.44 90 GLY A O 1
ATOM 613 N N . ALA A 1 91 ? -7.207 -13.990 14.190 1.00 95.44 91 ALA A N 1
ATOM 614 C CA . ALA A 1 91 ? -6.507 -13.298 13.110 1.00 95.44 91 ALA A CA 1
ATOM 615 C C . ALA A 1 91 ? -7.495 -12.534 12.220 1.00 95.44 91 ALA A C 1
ATOM 617 O O . ALA A 1 91 ? -8.413 -13.122 11.652 1.00 95.44 91 ALA A O 1
ATOM 618 N N . TRP A 1 92 ? -7.280 -11.233 12.078 1.00 97.69 92 TRP A N 1
ATOM 619 C CA . TRP A 1 92 ? -8.148 -10.315 11.352 1.00 97.69 92 TRP A CA 1
ATOM 620 C C . TRP A 1 92 ? -7.428 -9.725 10.147 1.00 97.69 92 TRP A C 1
ATOM 622 O O . TRP A 1 92 ? -6.237 -9.406 10.218 1.00 97.69 92 TRP A O 1
ATOM 632 N N . VAL A 1 93 ? -8.167 -9.514 9.061 1.00 97.94 93 VAL A N 1
ATOM 633 C CA . VAL A 1 93 ? -7.829 -8.479 8.086 1.00 97.94 93 VAL A CA 1
ATOM 634 C C . VAL A 1 93 ? -8.537 -7.196 8.487 1.00 97.94 93 VAL A C 1
ATOM 636 O O . VAL A 1 93 ? -9.726 -7.198 8.782 1.00 97.94 93 VAL A O 1
ATOM 639 N N . ASN A 1 94 ? -7.795 -6.099 8.479 1.00 98.31 94 ASN A N 1
ATOM 640 C CA . ASN A 1 94 ? -8.294 -4.763 8.744 1.00 98.31 94 ASN A CA 1
ATOM 641 C C . ASN A 1 94 ? -8.026 -3.903 7.516 1.00 98.31 94 ASN A C 1
ATOM 643 O O . ASN A 1 94 ? -6.994 -4.052 6.857 1.00 98.31 94 ASN A O 1
ATOM 647 N N . ARG A 1 95 ? -8.941 -2.995 7.220 1.00 98.06 95 ARG A N 1
ATOM 648 C CA . ARG A 1 95 ? -8.907 -2.103 6.069 1.00 98.06 95 ARG A CA 1
ATOM 649 C C . ARG A 1 95 ? -9.109 -0.669 6.537 1.00 98.06 95 ARG A C 1
ATOM 651 O O . ARG A 1 95 ? -9.819 -0.408 7.506 1.00 98.06 95 ARG A O 1
ATOM 658 N N . LEU A 1 96 ? -8.431 0.238 5.851 1.00 97.88 96 LEU A N 1
ATOM 659 C CA . LEU A 1 96 ? -8.513 1.677 6.023 1.00 97.88 96 LEU A CA 1
ATOM 660 C C . LEU A 1 96 ? -8.904 2.299 4.690 1.00 97.88 96 LEU A C 1
ATOM 662 O O . LEU A 1 96 ? -8.279 1.991 3.675 1.00 97.88 96 LEU A O 1
ATOM 666 N N . ALA A 1 97 ? -9.849 3.230 4.736 1.00 97.88 97 ALA A N 1
ATOM 667 C CA . ALA A 1 97 ? -10.064 4.234 3.710 1.00 97.88 97 ALA A CA 1
ATOM 668 C C . ALA A 1 97 ? -10.011 5.632 4.346 1.00 97.88 97 ALA A C 1
ATOM 670 O O . ALA A 1 97 ? -10.681 5.913 5.344 1.00 97.88 97 ALA A O 1
ATOM 671 N N . VAL A 1 98 ? -9.190 6.513 3.780 1.00 97.81 98 VAL A N 1
ATOM 672 C CA . VAL A 1 98 ? -9.070 7.919 4.187 1.00 97.81 98 VAL A CA 1
ATOM 673 C C . VAL A 1 98 ? -8.739 8.770 2.968 1.00 97.81 98 VAL A C 1
ATOM 675 O O . VAL A 1 98 ? -8.021 8.333 2.074 1.00 97.81 98 VAL A O 1
ATOM 678 N N . THR A 1 99 ? -9.259 9.993 2.916 1.00 95.62 99 THR A N 1
ATOM 679 C CA . THR A 1 99 ? -8.904 10.965 1.874 1.00 95.62 99 THR A CA 1
ATOM 680 C C . THR A 1 99 ? -8.190 12.141 2.518 1.00 95.62 99 THR A C 1
ATOM 682 O O . THR A 1 99 ? -8.729 12.770 3.428 1.00 95.62 99 THR A O 1
ATOM 685 N N . VAL A 1 100 ? -6.980 12.424 2.038 1.00 96.94 100 VAL A N 1
ATOM 686 C CA . VAL A 1 100 ? -6.210 13.615 2.407 1.00 96.94 100 VAL A CA 1
ATOM 687 C C . VAL A 1 100 ? -6.383 14.659 1.311 1.00 96.94 100 VAL A C 1
ATOM 689 O O . VAL A 1 100 ? -6.374 14.310 0.132 1.00 96.94 100 VAL A O 1
ATOM 692 N N . THR A 1 101 ? -6.531 15.937 1.663 1.00 95.38 101 THR A N 1
ATOM 693 C CA . THR A 1 101 ? -6.738 17.004 0.669 1.00 95.38 101 THR A CA 1
ATOM 694 C C . THR A 1 101 ? -5.659 16.984 -0.412 1.00 95.38 101 THR A C 1
ATOM 696 O O . THR A 1 101 ? -4.462 16.982 -0.129 1.00 95.38 101 THR A O 1
ATOM 699 N N . GLY A 1 102 ? -6.104 16.981 -1.670 1.00 94.62 102 GLY A N 1
ATOM 700 C CA . GLY A 1 102 ? -5.244 16.921 -2.845 1.00 94.62 102 GLY A CA 1
ATOM 701 C C . GLY A 1 102 ? -4.758 15.515 -3.206 1.00 94.62 102 GLY A C 1
ATOM 702 O O . GLY A 1 102 ? -4.197 15.371 -4.282 1.00 94.62 102 GLY A O 1
ATOM 703 N N . SER A 1 103 ? -4.963 14.497 -2.374 1.00 97.69 103 SER A N 1
ATOM 704 C CA . SER A 1 103 ? -4.551 13.117 -2.661 1.00 97.69 103 SER A CA 1
ATOM 705 C C . SER A 1 103 ? -5.650 12.314 -3.344 1.00 97.69 103 SER A C 1
ATOM 707 O O . SER A 1 103 ? -6.835 12.599 -3.165 1.00 97.69 103 SER A O 1
ATOM 709 N N . ASP A 1 104 ? -5.245 11.247 -4.030 1.00 98.06 104 ASP A N 1
ATOM 710 C CA . ASP A 1 104 ? -6.158 10.139 -4.297 1.00 98.06 104 ASP A CA 1
ATOM 711 C C . ASP A 1 104 ? -6.590 9.467 -2.973 1.00 98.06 104 ASP A C 1
ATOM 713 O O . ASP A 1 104 ? -5.906 9.624 -1.949 1.00 98.06 104 ASP A O 1
ATOM 717 N N . PRO A 1 105 ? -7.700 8.702 -2.958 1.00 96.31 105 PRO A N 1
ATOM 718 C CA . PRO A 1 105 ? -8.092 7.930 -1.785 1.00 96.31 105 PRO A CA 1
ATOM 719 C C . PRO A 1 105 ? -6.975 6.984 -1.333 1.00 96.31 105 PRO A C 1
ATOM 721 O O . PRO A 1 105 ? -6.434 6.202 -2.116 1.00 96.31 105 PRO A O 1
ATOM 724 N N . GLN A 1 106 ? -6.647 7.029 -0.045 1.00 97.44 106 GLN A N 1
ATOM 725 C CA . GLN A 1 106 ? -5.750 6.068 0.573 1.00 97.44 106 GLN A CA 1
ATOM 726 C C . GLN A 1 106 ? -6.562 4.865 1.042 1.00 97.44 106 GLN A C 1
ATOM 728 O O . GLN A 1 106 ? -7.213 4.911 2.087 1.00 97.44 106 GLN A O 1
ATOM 733 N N . GLU A 1 107 ? -6.464 3.775 0.285 1.00 96.75 107 GLU A N 1
ATOM 734 C CA . GLU A 1 107 ? -7.054 2.487 0.627 1.00 96.75 107 GLU A CA 1
ATOM 735 C C . GLU A 1 107 ? -5.965 1.454 0.896 1.00 96.75 107 GLU A C 1
ATOM 737 O O . GLU A 1 107 ? -5.270 1.004 -0.013 1.00 96.75 107 GLU A O 1
ATOM 742 N N . VAL A 1 108 ? -5.820 1.042 2.153 1.00 96.31 108 VAL A N 1
ATOM 743 C CA . VAL A 1 108 ? -4.797 0.070 2.559 1.00 96.31 108 VAL A CA 1
ATOM 744 C C . VAL A 1 108 ? -5.382 -0.983 3.483 1.00 96.31 108 VAL A C 1
ATOM 746 O O . VAL A 1 108 ? -6.379 -0.765 4.168 1.00 96.31 108 VAL A O 1
ATOM 749 N N . SER A 1 109 ? -4.748 -2.145 3.510 1.00 97.00 109 SER A N 1
ATOM 750 C CA . SER A 1 109 ? -5.135 -3.268 4.358 1.00 97.00 109 SER A CA 1
ATOM 751 C C . SER A 1 109 ? -3.944 -3.772 5.158 1.00 97.00 109 SER A C 1
ATOM 753 O O . SER A 1 109 ? -2.816 -3.764 4.660 1.00 97.00 109 SER A O 1
ATOM 755 N N . GLN A 1 110 ? -4.193 -4.282 6.359 1.00 95.31 110 GLN A N 1
ATOM 756 C CA . GLN A 1 110 ? -3.191 -4.977 7.158 1.00 95.31 110 GLN A CA 1
ATOM 757 C C . GLN A 1 110 ? -3.817 -6.129 7.937 1.00 95.31 110 GLN A C 1
ATOM 759 O O . GLN A 1 110 ? -4.987 -6.082 8.318 1.00 95.31 110 GLN A O 1
ATOM 764 N N . ARG A 1 111 ? -3.019 -7.158 8.210 1.00 96.00 111 ARG A N 1
ATOM 765 C CA . ARG A 1 111 ? -3.419 -8.266 9.079 1.00 96.00 111 ARG A CA 1
ATOM 766 C C . ARG A 1 111 ? -2.918 -8.032 10.493 1.00 96.00 111 ARG A C 1
ATOM 768 O O . ARG A 1 111 ? -1.778 -7.616 10.673 1.00 96.00 111 ARG A O 1
ATOM 775 N N . ALA A 1 112 ? -3.757 -8.326 11.478 1.00 95.56 112 ALA A N 1
ATOM 776 C CA . ALA A 1 112 ? -3.402 -8.251 12.890 1.00 95.56 112 ALA A CA 1
ATOM 777 C C . ALA A 1 112 ? -4.106 -9.364 13.669 1.00 95.56 112 ALA A C 1
ATOM 779 O O . ALA A 1 112 ? -5.194 -9.798 13.296 1.00 95.56 112 ALA A O 1
ATOM 780 N N . ALA A 1 113 ? -3.490 -9.824 14.754 1.00 94.44 113 ALA A N 1
ATOM 781 C CA . ALA A 1 113 ? -4.142 -10.724 15.694 1.00 94.44 113 ALA A CA 1
ATOM 782 C C . ALA A 1 113 ? -4.734 -9.908 16.847 1.00 94.44 113 ALA A C 1
ATOM 784 O O . ALA A 1 113 ? -4.030 -9.105 17.459 1.00 94.44 113 ALA A O 1
ATOM 785 N N . PHE A 1 114 ? -6.013 -10.125 17.146 1.00 94.31 114 PHE A N 1
ATOM 786 C CA . PHE A 1 114 ? -6.681 -9.538 18.301 1.00 94.31 114 PHE A CA 1
ATOM 787 C C . PHE A 1 114 ? -6.830 -10.589 19.393 1.00 94.31 114 PHE A C 1
ATOM 789 O O . PHE A 1 114 ? -7.364 -11.675 19.173 1.00 94.31 114 PHE A O 1
ATOM 796 N N . LEU A 1 115 ? -6.345 -10.258 20.579 1.00 92.31 115 LEU A N 1
ATOM 797 C CA . LEU A 1 115 ? -6.356 -11.101 21.761 1.00 92.31 115 LEU A CA 1
ATOM 798 C C . LEU A 1 115 ? -7.532 -10.726 22.668 1.00 92.31 115 LEU A C 1
ATOM 800 O O . LEU A 1 115 ? -7.993 -9.584 22.686 1.00 92.31 115 LEU A O 1
ATOM 804 N N . ALA A 1 116 ? -8.003 -11.696 23.448 1.00 91.31 116 ALA A N 1
ATOM 805 C CA . ALA A 1 116 ? -9.050 -11.487 24.441 1.00 91.31 116 ALA A CA 1
ATOM 806 C C . ALA A 1 116 ? -8.597 -10.510 25.545 1.00 91.31 116 ALA A C 1
ATOM 808 O O . ALA A 1 116 ? -7.506 -10.655 26.098 1.00 91.31 116 ALA A O 1
ATOM 809 N N . ASN A 1 117 ? -9.456 -9.564 25.937 1.00 87.06 117 ASN A N 1
ATOM 810 C CA . ASN A 1 117 ? -9.178 -8.596 27.010 1.00 87.06 117 ASN A CA 1
ATOM 811 C C . ASN A 1 117 ? -9.433 -9.166 28.422 1.00 87.06 117 ASN A C 1
ATOM 813 O O . ASN A 1 117 ? -10.008 -8.482 29.262 1.00 87.06 117 ASN A O 1
ATOM 817 N N . GLY A 1 118 ? -9.052 -10.423 28.683 1.00 72.38 118 GLY A N 1
ATOM 818 C CA . GLY A 1 118 ? -9.290 -11.097 29.970 1.00 72.38 118 GLY A CA 1
ATOM 819 C C . GLY A 1 118 ? -8.589 -10.435 31.169 1.00 72.38 118 GLY A C 1
ATOM 820 O O . GLY A 1 118 ? -7.953 -9.392 31.035 1.00 72.38 118 GLY A O 1
ATOM 821 N N . ALA A 1 119 ? -8.674 -11.051 32.353 1.00 58.09 119 ALA A N 1
ATOM 822 C CA . ALA A 1 119 ? -8.006 -10.580 33.572 1.00 58.09 119 ALA A CA 1
ATOM 823 C C . ALA A 1 119 ? -6.471 -10.582 33.388 1.00 58.09 119 ALA A C 1
ATOM 825 O O . ALA A 1 119 ? -5.821 -11.614 33.512 1.00 58.09 119 ALA A O 1
ATOM 826 N N . GLY A 1 120 ? -5.913 -9.436 32.994 1.00 61.66 120 GLY A N 1
ATOM 827 C CA . GLY A 1 120 ? -4.534 -9.285 32.502 1.00 61.66 120 GLY A CA 1
ATOM 828 C C . GLY A 1 120 ? -4.414 -8.341 31.296 1.00 61.66 120 GLY A C 1
ATOM 829 O O . GLY A 1 120 ? -3.326 -7.856 31.015 1.00 61.66 120 GLY A O 1
ATOM 830 N N . GLY A 1 121 ? -5.538 -8.043 30.628 1.00 58.53 121 GLY A N 1
ATOM 831 C CA . GLY A 1 121 ? -5.748 -6.921 29.712 1.00 58.53 121 GLY A CA 1
ATOM 832 C C . GLY A 1 121 ? -4.786 -6.855 28.529 1.00 58.53 121 GLY A C 1
ATOM 833 O O . GLY A 1 121 ? -3.919 -5.988 28.497 1.00 58.53 121 GLY A O 1
ATOM 834 N N . ALA A 1 122 ? -4.961 -7.708 27.514 1.00 68.62 122 ALA A N 1
ATOM 835 C CA . ALA A 1 122 ? -4.256 -7.506 26.250 1.00 68.62 122 ALA A CA 1
ATOM 836 C C . ALA A 1 122 ? -4.622 -6.134 25.648 1.00 68.62 122 ALA A C 1
ATOM 838 O O . ALA A 1 122 ? -5.801 -5.817 25.480 1.00 68.62 122 ALA A O 1
ATOM 839 N N . SER A 1 123 ? -3.617 -5.318 25.321 1.00 83.75 123 SER A N 1
ATOM 840 C CA . SER A 1 123 ? -3.819 -4.055 24.607 1.00 83.75 123 SER A CA 1
ATOM 841 C C . SER A 1 123 ? -3.732 -4.319 23.108 1.00 83.75 123 SER A C 1
ATOM 843 O O . SER A 1 123 ? -2.640 -4.395 22.546 1.00 83.75 123 SER A O 1
ATOM 845 N N . ASN A 1 124 ? -4.882 -4.510 22.457 1.00 94.12 124 ASN A N 1
ATOM 846 C CA . ASN A 1 124 ? -4.918 -4.598 21.001 1.00 94.12 124 ASN A CA 1
ATOM 847 C C . ASN A 1 124 ? -4.879 -3.184 20.427 1.00 94.12 124 ASN A C 1
ATOM 849 O O . ASN A 1 124 ? -5.740 -2.354 20.732 1.00 94.12 124 ASN A O 1
ATOM 853 N N . VAL A 1 125 ? -3.891 -2.921 19.580 1.00 95.56 125 VAL A N 1
ATOM 854 C CA . VAL A 1 125 ? -3.682 -1.614 18.963 1.00 95.56 125 VAL A CA 1
ATOM 855 C C . VAL A 1 125 ? -3.587 -1.791 17.457 1.00 95.56 125 VAL A C 1
ATOM 857 O O . VAL A 1 125 ? -2.832 -2.629 16.970 1.00 95.56 125 VAL A O 1
ATOM 860 N N . LEU A 1 126 ? -4.340 -0.976 16.726 1.00 96.62 126 LEU A N 1
ATOM 861 C CA . LEU A 1 126 ? -4.262 -0.863 15.279 1.00 96.62 126 LEU A CA 1
ATOM 862 C C . LEU A 1 126 ? -3.769 0.541 14.936 1.00 96.62 126 LEU A C 1
ATOM 864 O O . LEU A 1 126 ? -4.458 1.522 15.216 1.00 96.62 126 LEU A O 1
ATOM 868 N N . VAL A 1 127 ? -2.575 0.636 14.351 1.00 97.25 127 VAL A N 1
ATOM 869 C CA . VAL A 1 127 ? -1.987 1.912 13.922 1.00 97.25 127 VAL A CA 1
ATOM 870 C C . VAL A 1 127 ? -2.018 1.994 12.402 1.00 97.25 127 VAL A C 1
ATOM 872 O O . VAL A 1 127 ? -1.582 1.073 11.708 1.00 97.25 127 VAL A O 1
ATOM 875 N N . TRP A 1 128 ? -2.518 3.111 11.888 1.00 97.81 128 TRP A N 1
ATOM 876 C CA . TRP A 1 128 ? -2.568 3.411 10.464 1.00 97.81 128 TRP A CA 1
ATOM 877 C C . TRP A 1 128 ? -1.684 4.604 10.136 1.00 97.81 128 TRP A C 1
ATOM 879 O O . TRP A 1 128 ? -1.922 5.700 10.630 1.00 97.81 128 TRP A O 1
ATOM 889 N N . THR A 1 129 ? -0.690 4.428 9.271 1.00 98.00 129 THR A N 1
ATOM 890 C CA . THR A 1 129 ? 0.039 5.572 8.712 1.00 98.00 129 THR A CA 1
ATOM 891 C C . THR A 1 129 ? -0.824 6.249 7.661 1.00 98.00 129 THR A C 1
ATOM 893 O O . THR A 1 129 ? -1.170 5.621 6.663 1.00 98.00 129 THR A O 1
ATOM 896 N N . VAL A 1 130 ? -1.149 7.523 7.864 1.00 98.25 130 VAL A N 1
ATOM 897 C CA . VAL A 1 130 ? -1.815 8.353 6.855 1.00 98.25 130 VAL A CA 1
ATOM 898 C C . VAL A 1 130 ? -0.755 9.200 6.171 1.00 98.25 130 VAL A C 1
ATOM 900 O O . VAL A 1 130 ? -0.079 10.000 6.822 1.00 98.25 130 VAL A O 1
ATOM 903 N N . TYR A 1 131 ? -0.581 8.990 4.869 1.00 98.31 131 TYR A N 1
ATOM 904 C CA . TYR A 1 131 ? 0.458 9.656 4.095 1.00 98.31 131 TYR A CA 1
ATOM 905 C C . TYR A 1 131 ? -0.004 11.050 3.654 1.00 98.31 131 TYR A C 1
ATOM 907 O O . TYR A 1 131 ? -1.175 11.230 3.318 1.00 98.31 131 TYR A O 1
ATOM 915 N N . PRO A 1 132 ? 0.896 12.050 3.622 1.00 97.75 132 PRO A N 1
ATOM 916 C CA . PRO A 1 132 ? 0.551 13.397 3.173 1.00 97.75 132 PRO A CA 1
ATOM 917 C C . PRO A 1 132 ? 0.146 13.459 1.695 1.00 97.75 132 PRO A C 1
ATOM 919 O O . PRO A 1 132 ? -0.557 14.389 1.302 1.00 97.75 132 PRO A O 1
ATOM 922 N N . ARG A 1 133 ? 0.574 12.482 0.883 1.00 98.38 133 ARG A N 1
ATOM 923 C CA . ARG A 1 133 ? 0.169 12.348 -0.515 1.00 98.38 133 ARG A CA 1
ATOM 924 C C . ARG A 1 133 ? -0.018 10.888 -0.900 1.00 98.38 133 ARG A C 1
ATOM 926 O O . ARG A 1 133 ? 0.885 10.085 -0.671 1.00 98.38 133 ARG A O 1
ATOM 933 N N . THR A 1 134 ? -1.152 10.579 -1.524 1.00 98.62 134 THR A N 1
ATOM 934 C CA . THR A 1 134 ? -1.419 9.270 -2.138 1.00 98.62 134 THR A CA 1
ATOM 935 C C . THR A 1 134 ? -1.642 9.416 -3.636 1.00 98.62 134 THR A C 1
ATOM 937 O O . THR A 1 134 ? -2.308 10.358 -4.070 1.00 98.62 134 THR A O 1
ATOM 940 N N . PHE A 1 135 ? -1.093 8.470 -4.393 1.00 98.62 135 PHE A N 1
ATOM 941 C CA . PHE A 1 135 ? -1.322 8.283 -5.818 1.00 98.62 135 PHE A CA 1
ATOM 942 C C . PHE A 1 135 ? -1.807 6.855 -6.091 1.00 98.62 135 PHE A C 1
ATOM 944 O O . PHE A 1 135 ? -1.314 5.899 -5.484 1.00 98.62 135 PHE A O 1
ATOM 951 N N . VAL A 1 136 ? -2.747 6.696 -7.019 1.00 98.62 136 VAL A N 1
ATOM 952 C CA . VAL A 1 136 ? -3.292 5.389 -7.410 1.00 98.62 136 VAL A CA 1
ATOM 953 C C . VAL A 1 136 ? -2.852 5.039 -8.830 1.00 98.62 136 VAL A C 1
ATOM 955 O O . VAL A 1 136 ? -3.067 5.804 -9.766 1.00 98.62 136 VAL A O 1
ATOM 958 N N . VAL A 1 137 ? -2.265 3.855 -9.016 1.00 98.62 137 VAL A N 1
ATOM 959 C CA . VAL A 1 137 ? -2.028 3.280 -10.346 1.00 98.62 137 VAL A CA 1
ATOM 960 C C . VAL A 1 137 ? -3.381 2.832 -10.916 1.00 98.62 137 VAL A C 1
ATOM 962 O O . VAL A 1 137 ? -4.014 1.934 -10.345 1.00 98.62 137 VAL A O 1
ATOM 965 N N . PRO A 1 138 ? -3.859 3.433 -12.022 1.00 97.06 138 PRO A N 1
ATOM 966 C CA . PRO A 1 138 ? -5.254 3.290 -12.435 1.00 97.06 138 PRO A CA 1
ATOM 967 C C . PRO A 1 138 ? -5.537 2.001 -13.217 1.00 97.06 138 PRO A C 1
ATOM 969 O O . PRO A 1 138 ? -6.679 1.551 -13.240 1.00 97.06 138 PRO A O 1
ATOM 972 N N . ALA A 1 139 ? -4.523 1.415 -13.860 1.00 97.19 139 ALA A N 1
ATOM 973 C CA . ALA A 1 139 ? -4.652 0.250 -14.733 1.00 97.19 139 ALA A CA 1
ATOM 974 C C . ALA A 1 139 ? -3.366 -0.590 -14.746 1.00 97.19 139 ALA A C 1
ATOM 976 O O . ALA A 1 139 ? -2.282 -0.067 -14.477 1.00 97.19 139 ALA A O 1
ATOM 977 N N . ALA A 1 140 ? -3.477 -1.867 -15.122 1.00 97.38 140 ALA A N 1
ATOM 978 C CA . ALA A 1 140 ? -2.355 -2.790 -15.305 1.00 97.38 140 ALA A CA 1
ATOM 979 C C . ALA A 1 140 ? -1.558 -2.480 -16.586 1.00 97.38 140 ALA A C 1
ATOM 981 O O . ALA A 1 140 ? -1.532 -3.254 -17.536 1.00 97.38 140 ALA A O 1
ATOM 982 N N . THR A 1 141 ? -0.935 -1.302 -16.625 1.00 97.62 141 THR A N 1
ATOM 983 C CA . THR A 1 141 ? -0.131 -0.826 -17.756 1.00 97.62 141 THR A CA 1
ATOM 984 C C . THR A 1 141 ? 1.198 -0.268 -17.270 1.00 97.62 141 THR A C 1
ATOM 986 O O . THR A 1 141 ? 1.270 0.360 -16.211 1.00 97.62 141 THR A O 1
ATOM 989 N N . GLU A 1 142 ? 2.246 -0.456 -18.071 1.00 96.88 142 GLU A N 1
ATOM 990 C CA . GLU A 1 142 ? 3.572 0.091 -17.780 1.00 96.88 142 GLU A CA 1
ATOM 991 C C . GLU A 1 142 ? 3.537 1.620 -17.670 1.00 96.88 142 GLU A C 1
ATOM 993 O O . GLU A 1 142 ? 4.060 2.183 -16.709 1.00 96.88 142 GLU A O 1
ATOM 998 N N . THR A 1 143 ? 2.877 2.297 -18.616 1.00 96.69 143 THR A N 1
ATOM 999 C CA . THR A 1 143 ? 2.745 3.760 -18.614 1.00 96.69 143 THR A CA 1
ATOM 1000 C C . THR A 1 143 ? 2.078 4.258 -17.337 1.00 96.69 143 THR A C 1
ATOM 1002 O O . THR A 1 143 ? 2.609 5.162 -16.698 1.00 96.69 143 THR A O 1
ATOM 1005 N N . GLY A 1 144 ? 0.967 3.638 -16.920 1.00 97.50 144 GLY A N 1
ATOM 1006 C CA . GLY A 1 144 ? 0.274 4.010 -15.686 1.00 97.50 144 GLY A CA 1
ATOM 1007 C C . GLY A 1 144 ? 1.175 3.886 -14.458 1.00 97.50 144 GLY A C 1
ATOM 1008 O O . GLY A 1 144 ? 1.272 4.827 -13.676 1.00 97.50 144 GLY A O 1
ATOM 1009 N N . LEU A 1 145 ? 1.897 2.769 -14.324 1.00 98.06 145 LEU A N 1
ATOM 1010 C CA . LEU A 1 145 ? 2.840 2.576 -13.221 1.00 98.06 145 LEU A CA 1
ATOM 1011 C C . LEU A 1 145 ? 3.952 3.635 -13.226 1.00 98.06 145 LEU A C 1
ATOM 1013 O O . LEU A 1 145 ? 4.203 4.266 -12.199 1.00 98.06 145 LEU A O 1
ATOM 1017 N N . ARG A 1 146 ? 4.621 3.837 -14.367 1.00 96.38 146 ARG A N 1
ATOM 1018 C CA . ARG A 1 146 ? 5.756 4.766 -14.469 1.00 96.38 146 ARG A CA 1
ATOM 1019 C C . ARG A 1 146 ? 5.341 6.207 -14.201 1.00 96.38 146 ARG A C 1
ATOM 1021 O O . ARG A 1 146 ? 6.021 6.888 -13.440 1.00 96.38 146 ARG A O 1
ATOM 1028 N N . THR A 1 147 ? 4.228 6.662 -14.776 1.00 97.25 147 THR A N 1
ATOM 1029 C CA . THR A 1 147 ? 3.715 8.019 -14.549 1.00 97.25 147 THR A CA 1
ATOM 1030 C C . THR A 1 147 ? 3.375 8.242 -13.077 1.00 97.25 147 THR A C 1
ATOM 1032 O O . THR A 1 147 ? 3.744 9.273 -12.517 1.00 97.25 147 THR A O 1
ATOM 1035 N N . THR A 1 148 ? 2.742 7.269 -12.417 1.00 98.44 148 THR A N 1
ATOM 1036 C CA . THR A 1 148 ? 2.423 7.362 -10.987 1.00 98.44 148 THR A CA 1
ATOM 1037 C C . THR A 1 148 ? 3.680 7.393 -10.111 1.00 98.44 148 THR A C 1
ATOM 1039 O O . THR A 1 148 ? 3.759 8.203 -9.187 1.00 98.44 148 THR A O 1
ATOM 1042 N N . LEU A 1 149 ? 4.684 6.556 -10.397 1.00 98.06 149 LEU A N 1
ATOM 1043 C CA . LEU A 1 149 ? 5.953 6.557 -9.657 1.00 98.06 149 LEU A CA 1
ATOM 1044 C C . LEU A 1 149 ? 6.749 7.853 -9.862 1.00 98.06 149 LEU A C 1
ATOM 1046 O O . LEU A 1 149 ? 7.338 8.360 -8.905 1.00 98.06 149 LEU A O 1
ATOM 1050 N N . ALA A 1 150 ? 6.742 8.408 -11.077 1.00 97.31 150 ALA A N 1
ATOM 1051 C CA . ALA A 1 150 ? 7.360 9.699 -11.367 1.00 97.31 150 ALA A CA 1
ATOM 1052 C C . ALA A 1 150 ? 6.683 10.822 -10.569 1.00 97.31 150 ALA A C 1
ATOM 1054 O O . ALA A 1 150 ? 7.357 11.531 -9.832 1.00 97.31 150 ALA A O 1
ATOM 1055 N N . ALA A 1 151 ? 5.347 10.902 -10.595 1.00 98.12 151 ALA A N 1
ATOM 1056 C CA . ALA A 1 151 ? 4.600 11.900 -9.828 1.00 98.12 151 ALA A CA 1
ATOM 1057 C C . ALA A 1 151 ? 4.834 11.785 -8.308 1.00 98.12 151 ALA A C 1
ATOM 1059 O O . ALA A 1 151 ? 4.956 12.796 -7.613 1.00 98.12 151 ALA A O 1
ATOM 1060 N N . ALA A 1 152 ? 4.932 10.558 -7.784 1.00 98.44 152 ALA A N 1
ATOM 1061 C CA . ALA A 1 152 ? 5.284 10.326 -6.385 1.00 98.44 152 ALA A CA 1
ATOM 1062 C C . ALA A 1 152 ? 6.705 10.804 -6.057 1.00 98.44 152 ALA A C 1
ATOM 1064 O O . ALA A 1 152 ? 6.908 11.437 -5.022 1.00 98.44 152 ALA A O 1
ATOM 1065 N N . SER A 1 153 ? 7.663 10.551 -6.949 1.00 97.75 153 SER A N 1
ATOM 1066 C CA . SER A 1 153 ? 9.054 10.991 -6.801 1.00 97.75 153 SER A CA 1
ATOM 1067 C C . SER A 1 153 ? 9.187 12.515 -6.878 1.00 97.75 153 SER A C 1
ATOM 1069 O O . SER A 1 153 ? 9.872 13.109 -6.049 1.00 97.75 153 SER A O 1
ATOM 1071 N N . ASP A 1 154 ? 8.483 13.168 -7.805 1.00 98.00 154 ASP A N 1
ATOM 1072 C CA . ASP A 1 154 ? 8.449 14.631 -7.923 1.00 98.00 154 ASP A CA 1
ATOM 1073 C C . ASP A 1 154 ? 7.873 15.269 -6.654 1.00 98.00 154 ASP A C 1
ATOM 1075 O O . ASP A 1 154 ? 8.411 16.246 -6.123 1.00 98.00 154 ASP A O 1
ATOM 1079 N N . TYR A 1 155 ? 6.804 14.677 -6.110 1.00 97.88 155 TYR A N 1
ATOM 1080 C CA . TYR A 1 155 ? 6.234 15.123 -4.846 1.00 97.88 155 TYR A CA 1
ATOM 1081 C C . TYR A 1 155 ? 7.249 15.026 -3.704 1.00 97.88 155 TYR A C 1
ATOM 1083 O O . TYR A 1 155 ? 7.424 16.002 -2.971 1.00 97.88 155 TYR A O 1
ATOM 1091 N N . THR A 1 156 ? 7.922 13.883 -3.532 1.00 98.06 156 THR A N 1
ATOM 1092 C CA . THR A 1 156 ? 8.879 13.700 -2.431 1.00 98.06 156 THR A CA 1
ATOM 1093 C C . THR A 1 156 ? 10.193 14.441 -2.653 1.00 98.06 156 THR A C 1
ATOM 1095 O O . THR A 1 156 ? 10.905 14.687 -1.684 1.00 98.06 156 THR A O 1
ATOM 1098 N N . ALA A 1 157 ? 10.526 14.850 -3.876 1.00 97.50 157 ALA A N 1
ATOM 1099 C CA . ALA A 1 157 ? 11.625 15.780 -4.124 1.00 97.50 157 ALA A CA 1
ATOM 1100 C C . ALA A 1 157 ? 11.282 17.193 -3.622 1.00 97.50 157 ALA A C 1
ATOM 1102 O O . ALA A 1 157 ? 12.121 17.859 -3.015 1.00 97.50 157 ALA A O 1
ATOM 1103 N N . ALA A 1 158 ? 10.034 17.630 -3.817 1.00 97.56 158 ALA A N 1
ATOM 1104 C CA . ALA A 1 158 ? 9.563 18.951 -3.405 1.00 97.56 158 ALA A CA 1
ATOM 1105 C C . ALA A 1 158 ? 9.107 19.033 -1.935 1.00 97.56 158 ALA A C 1
ATOM 1107 O O . ALA A 1 158 ? 8.966 20.131 -1.397 1.00 97.56 158 ALA A O 1
ATOM 1108 N N . ASN A 1 159 ? 8.853 17.897 -1.274 1.00 96.56 159 ASN A N 1
ATOM 1109 C CA . ASN A 1 159 ? 8.243 17.850 0.058 1.00 96.56 159 ASN A CA 1
ATOM 1110 C C . ASN A 1 159 ? 9.001 16.921 1.019 1.00 96.56 159 ASN A C 1
ATOM 1112 O O . ASN A 1 159 ? 9.532 15.891 0.608 1.00 96.56 159 ASN A O 1
ATOM 1116 N N . PRO A 1 160 ? 9.022 17.217 2.333 1.00 93.56 160 PRO A N 1
ATOM 1117 C CA . PRO A 1 160 ? 9.715 16.378 3.308 1.00 93.56 160 PRO A CA 1
ATOM 1118 C C . PRO A 1 160 ? 8.983 15.063 3.653 1.00 93.56 160 PRO A C 1
ATOM 1120 O O . PRO A 1 160 ? 9.592 14.152 4.219 1.00 93.56 160 PRO A O 1
ATOM 1123 N N . GLY A 1 161 ? 7.686 14.962 3.353 1.00 94.56 161 GLY A N 1
ATOM 1124 C CA . GLY A 1 161 ? 6.858 13.793 3.654 1.00 94.56 161 GLY A CA 1
ATOM 1125 C C . GLY A 1 161 ? 6.987 12.673 2.620 1.00 94.56 161 GLY A C 1
ATOM 1126 O O . GLY A 1 161 ? 7.315 12.918 1.463 1.00 94.56 161 GLY A O 1
ATOM 1127 N N . ALA A 1 162 ? 6.702 11.439 3.042 1.00 97.69 162 ALA A N 1
ATOM 1128 C CA . ALA A 1 162 ? 6.637 10.284 2.148 1.00 97.69 162 ALA A CA 1
ATOM 1129 C C . ALA A 1 162 ? 5.371 10.308 1.274 1.00 97.69 162 ALA A C 1
ATOM 1131 O O . ALA A 1 162 ? 4.312 10.734 1.742 1.00 97.69 162 ALA A O 1
ATOM 1132 N N . ALA A 1 163 ? 5.469 9.792 0.049 1.00 98.38 163 ALA A N 1
ATOM 1133 C CA . ALA A 1 163 ? 4.321 9.547 -0.823 1.00 98.38 163 ALA A CA 1
ATOM 1134 C C . ALA A 1 163 ? 3.916 8.072 -0.773 1.00 98.38 163 ALA A C 1
ATOM 1136 O O . ALA A 1 163 ? 4.772 7.185 -0.781 1.00 98.38 163 ALA A O 1
ATOM 1137 N N . LEU A 1 164 ? 2.611 7.814 -0.759 1.00 98.75 164 LEU A N 1
ATOM 1138 C CA . LEU A 1 164 ? 2.047 6.483 -0.933 1.00 98.75 164 LEU A CA 1
ATOM 1139 C C . LEU A 1 164 ? 1.631 6.279 -2.390 1.00 98.75 164 LEU A C 1
ATOM 1141 O O . LEU A 1 164 ? 0.935 7.106 -2.972 1.00 98.75 164 LEU A O 1
ATOM 1145 N N . VAL A 1 165 ? 2.007 5.140 -2.952 1.00 98.75 165 VAL A N 1
ATOM 1146 C CA . VAL A 1 165 ? 1.525 4.629 -4.231 1.00 98.75 165 VAL A CA 1
ATOM 1147 C C . VAL A 1 165 ? 0.745 3.350 -3.960 1.00 98.75 165 VAL A C 1
ATOM 1149 O O . VAL A 1 165 ? 1.273 2.399 -3.384 1.00 98.75 165 VAL A O 1
ATOM 1152 N N . THR A 1 166 ? -0.516 3.327 -4.372 1.00 98.50 166 THR A N 1
ATOM 1153 C CA . THR A 1 166 ? -1.389 2.144 -4.306 1.00 98.50 166 THR A CA 1
ATOM 1154 C C . THR A 1 166 ? -1.894 1.778 -5.697 1.00 98.50 166 THR A C 1
ATOM 1156 O O . THR A 1 166 ? -1.568 2.438 -6.683 1.00 98.50 166 THR A O 1
ATOM 1159 N N . PHE A 1 167 ? -2.683 0.713 -5.792 1.00 98.44 167 PHE A N 1
ATOM 1160 C CA . PHE A 1 167 ? -3.232 0.210 -7.045 1.00 98.44 167 PHE A CA 1
ATOM 1161 C C . PHE A 1 167 ? -4.755 0.220 -6.972 1.00 98.44 167 PHE A C 1
ATOM 1163 O O . PHE A 1 167 ? -5.333 -0.150 -5.950 1.00 98.44 167 PHE A O 1
ATOM 1170 N N . SER A 1 168 ? -5.408 0.643 -8.056 1.00 97.25 168 SER A N 1
ATOM 1171 C CA . SER A 1 168 ? -6.869 0.657 -8.139 1.00 97.25 168 SER A CA 1
ATOM 1172 C C . SER A 1 168 ? -7.426 -0.744 -7.900 1.00 97.25 168 SER A C 1
ATOM 1174 O O . SER A 1 168 ? -7.094 -1.670 -8.636 1.00 97.25 168 SER A O 1
ATOM 1176 N N . ARG A 1 169 ? -8.325 -0.905 -6.922 1.00 94.56 169 ARG A N 1
ATOM 1177 C CA . ARG A 1 169 ? -8.962 -2.204 -6.637 1.00 94.56 169 ARG A CA 1
ATOM 1178 C C . ARG A 1 169 ? -9.822 -2.720 -7.791 1.00 94.56 169 ARG A C 1
ATOM 1180 O O . ARG A 1 169 ? -10.037 -3.922 -7.894 1.00 94.56 169 ARG A O 1
ATOM 1187 N N . ALA A 1 170 ? -10.299 -1.830 -8.662 1.00 96.19 170 ALA A N 1
ATOM 1188 C CA . ALA A 1 170 ? -11.037 -2.218 -9.861 1.00 96.19 170 ALA A CA 1
ATOM 1189 C C . ALA A 1 170 ? -10.113 -2.829 -10.924 1.00 96.19 170 ALA A C 1
ATOM 1191 O O . ALA A 1 170 ? -10.477 -3.807 -11.569 1.00 96.19 170 ALA A O 1
ATOM 1192 N N . ALA A 1 171 ? -8.912 -2.266 -11.089 1.00 97.38 171 ALA A N 1
ATOM 1193 C CA . ALA A 1 171 ? -7.933 -2.781 -12.036 1.00 97.38 171 ALA A CA 1
ATOM 1194 C C . ALA A 1 171 ? -7.118 -3.945 -11.467 1.00 97.38 171 ALA A C 1
ATOM 1196 O O . ALA A 1 171 ? -6.691 -4.782 -12.240 1.00 97.38 171 ALA A O 1
ATOM 1197 N N . PHE A 1 172 ? -6.918 -4.011 -10.149 1.00 97.81 172 PHE A N 1
ATOM 1198 C CA . PHE A 1 172 ? -6.123 -5.019 -9.446 1.00 97.81 172 PHE A CA 1
ATOM 1199 C C . PHE A 1 172 ? -6.976 -5.668 -8.342 1.00 97.81 172 PHE A C 1
ATOM 1201 O O . PHE A 1 172 ? -6.868 -5.295 -7.171 1.00 97.81 172 PHE A O 1
ATOM 1208 N N . PRO A 1 173 ? -7.848 -6.630 -8.692 1.00 96.06 173 PRO A N 1
ATOM 1209 C CA . PRO A 1 173 ? -8.854 -7.175 -7.773 1.00 96.06 173 PRO A CA 1
ATOM 1210 C C . PRO A 1 173 ? -8.270 -8.020 -6.630 1.00 96.06 173 PRO A C 1
ATOM 1212 O O . PRO A 1 173 ? -8.930 -8.212 -5.610 1.00 96.06 173 PRO A O 1
ATOM 1215 N N . GLY A 1 174 ? -7.034 -8.506 -6.764 1.00 96.69 174 GLY A N 1
ATOM 1216 C CA . GLY A 1 174 ? -6.303 -9.174 -5.689 1.00 96.69 174 GLY A CA 1
ATOM 1217 C C . GLY A 1 174 ? -5.696 -10.507 -6.098 1.00 96.69 174 GLY A C 1
ATOM 1218 O O . GLY A 1 174 ? -5.669 -10.858 -7.275 1.00 96.69 174 GLY A O 1
ATOM 1219 N N . LYS A 1 175 ? -5.180 -11.255 -5.118 1.00 96.44 175 LYS A N 1
ATOM 1220 C CA . LYS A 1 175 ? -4.412 -12.488 -5.361 1.00 96.44 175 LYS A CA 1
ATOM 1221 C C . LYS A 1 175 ? -5.181 -13.564 -6.139 1.00 96.44 175 LYS A C 1
ATOM 1223 O O . LYS A 1 175 ? -4.562 -14.335 -6.866 1.00 96.44 175 LYS A O 1
ATOM 1228 N N . ASP A 1 176 ? -6.502 -13.615 -5.992 1.00 96.88 176 ASP A N 1
ATOM 1229 C CA . ASP A 1 176 ? -7.347 -14.620 -6.655 1.00 96.88 176 ASP A CA 1
ATOM 1230 C C . ASP A 1 176 ? -7.607 -14.288 -8.139 1.00 96.88 176 ASP A C 1
ATOM 1232 O O . ASP A 1 176 ? -8.061 -15.144 -8.894 1.00 96.88 176 ASP A O 1
ATOM 1236 N N . ALA A 1 177 ? -7.293 -13.062 -8.568 1.00 97.12 177 ALA A N 1
ATOM 1237 C CA . ALA A 1 177 ? -7.373 -12.602 -9.952 1.00 97.12 177 ALA A CA 1
ATOM 1238 C C . ALA A 1 177 ? -6.187 -11.656 -10.250 1.00 97.12 177 ALA A C 1
ATOM 1240 O O . ALA A 1 177 ? -6.372 -10.451 -10.460 1.00 97.12 177 ALA A O 1
ATOM 1241 N N . PRO A 1 178 ? -4.951 -12.187 -10.217 1.00 97.62 178 PRO A N 1
ATOM 1242 C CA . PRO A 1 178 ? -3.742 -11.380 -10.255 1.00 97.62 178 PRO A CA 1
ATOM 1243 C C . PRO A 1 178 ? -3.596 -10.662 -11.596 1.00 97.62 178 PRO A C 1
ATOM 1245 O O . PRO A 1 178 ? -3.975 -11.194 -12.639 1.00 97.62 178 PRO A O 1
ATOM 1248 N N . GLN A 1 179 ? -3.000 -9.474 -11.573 1.00 98.56 179 GLN A N 1
ATOM 1249 C CA . GLN A 1 179 ? -2.704 -8.707 -12.779 1.00 98.56 179 GLN A CA 1
ATOM 1250 C C . GLN A 1 179 ? -1.208 -8.502 -12.931 1.00 98.56 179 GLN A C 1
ATOM 1252 O O . GLN A 1 179 ? -0.508 -8.180 -11.967 1.00 98.56 179 GLN A O 1
ATOM 1257 N N . THR A 1 180 ? -0.738 -8.677 -14.162 1.00 97.81 180 THR A N 1
ATOM 1258 C CA . THR A 1 180 ? 0.667 -8.491 -14.517 1.00 97.81 180 THR A CA 1
ATOM 1259 C C . THR A 1 180 ? 0.834 -7.182 -15.264 1.00 97.81 180 THR A C 1
ATOM 1261 O O . THR A 1 180 ? 0.096 -6.900 -16.202 1.00 97.81 180 THR A O 1
ATOM 1264 N N . ILE A 1 181 ? 1.805 -6.385 -14.830 1.00 98.12 181 ILE A N 1
ATOM 1265 C CA . ILE A 1 181 ? 2.341 -5.269 -15.596 1.00 98.12 181 ILE A CA 1
ATOM 1266 C C . ILE A 1 181 ? 3.642 -5.761 -16.219 1.00 98.12 181 ILE A C 1
ATOM 1268 O O . ILE A 1 181 ? 4.636 -5.958 -15.513 1.00 98.12 181 ILE A O 1
ATOM 1272 N N . ASP A 1 182 ? 3.616 -5.970 -17.532 1.00 95.56 182 ASP A N 1
ATOM 1273 C CA . ASP A 1 182 ? 4.807 -6.293 -18.309 1.00 95.56 182 ASP A CA 1
ATOM 1274 C C . ASP A 1 182 ? 5.639 -5.028 -18.510 1.00 95.56 182 ASP A C 1
ATOM 1276 O O . ASP A 1 182 ? 5.159 -4.023 -19.033 1.00 95.56 182 ASP A O 1
ATOM 1280 N N . LEU A 1 183 ? 6.886 -5.073 -18.051 1.00 94.75 183 LEU A N 1
ATOM 1281 C CA . LEU A 1 183 ? 7.799 -3.942 -18.052 1.00 94.75 183 LEU A CA 1
ATOM 1282 C C . LEU A 1 183 ? 8.804 -4.075 -19.188 1.00 94.75 183 LEU A C 1
ATOM 1284 O O . LEU A 1 183 ? 9.616 -5.012 -19.219 1.00 94.75 183 LEU A O 1
ATOM 1288 N N . SER A 1 184 ? 8.784 -3.096 -20.088 1.00 92.94 184 SER A N 1
ATOM 1289 C CA . SER A 1 184 ? 9.809 -2.936 -21.106 1.00 92.94 184 SER A CA 1
ATOM 1290 C C . SER A 1 184 ? 11.165 -2.578 -20.492 1.00 92.94 184 SER A C 1
ATOM 1292 O O . SER A 1 184 ? 11.275 -1.984 -19.414 1.00 92.94 184 SER A O 1
ATOM 1294 N N . ARG A 1 185 ? 12.225 -2.962 -21.206 1.00 91.44 185 ARG A N 1
ATOM 1295 C CA . ARG A 1 185 ? 13.610 -2.659 -20.847 1.00 91.44 185 ARG A CA 1
ATOM 1296 C C . ARG A 1 185 ? 13.847 -1.151 -20.892 1.00 91.44 185 ARG A C 1
ATOM 1298 O O . ARG A 1 185 ? 13.765 -0.546 -21.958 1.00 91.44 185 ARG A O 1
ATOM 1305 N N . HIS A 1 186 ? 14.257 -0.574 -19.770 1.00 91.56 186 HIS A N 1
ATOM 1306 C CA . HIS A 1 186 ? 14.685 0.817 -19.672 1.00 91.56 186 HIS A CA 1
ATOM 1307 C C . HIS A 1 186 ? 16.097 0.893 -19.090 1.00 91.56 186 HIS A C 1
ATOM 1309 O O . HIS A 1 186 ? 16.432 0.122 -18.197 1.00 91.56 186 HIS A O 1
ATOM 1315 N N . ILE A 1 187 ? 16.941 1.785 -19.606 1.00 93.00 187 ILE A N 1
ATOM 1316 C CA . ILE A 1 187 ? 18.273 2.015 -19.036 1.00 93.00 187 ILE A CA 1
ATOM 1317 C C . ILE A 1 187 ? 18.119 2.939 -17.835 1.00 93.00 187 ILE A C 1
ATOM 1319 O O . ILE A 1 187 ? 17.562 4.023 -17.976 1.00 93.00 187 ILE A O 1
ATOM 1323 N N . CYS A 1 188 ? 18.585 2.501 -16.668 1.00 92.62 188 CYS A N 1
ATOM 1324 C CA . CYS A 1 188 ? 18.582 3.336 -15.482 1.00 92.62 188 CYS A CA 1
ATOM 1325 C C . CYS A 1 188 ? 19.822 4.226 -15.435 1.00 92.62 188 CYS A C 1
ATOM 1327 O O . CYS A 1 188 ? 20.945 3.760 -15.622 1.00 92.62 188 CYS A O 1
ATOM 1329 N N . ASP A 1 189 ? 19.609 5.493 -15.098 1.00 88.19 189 ASP A N 1
ATOM 1330 C CA . ASP A 1 189 ? 20.672 6.384 -14.651 1.00 88.19 189 ASP A CA 1
ATOM 1331 C C . ASP A 1 189 ? 20.776 6.328 -13.114 1.00 88.19 189 ASP A C 1
ATOM 1333 O O . ASP A 1 189 ? 19.747 6.241 -12.434 1.00 88.19 189 ASP A O 1
ATOM 1337 N N . PRO A 1 190 ? 21.993 6.396 -12.538 1.00 85.06 190 PRO A N 1
ATOM 1338 C CA . PRO A 1 190 ? 23.254 6.754 -13.201 1.00 85.06 190 PRO A CA 1
ATOM 1339 C C . PRO A 1 190 ? 24.129 5.575 -13.671 1.00 85.06 190 PRO A C 1
ATOM 1341 O O . PRO A 1 190 ? 25.206 5.815 -14.207 1.00 85.06 190 PRO A O 1
ATOM 1344 N N . ASP A 1 191 ? 23.750 4.319 -13.427 1.00 89.19 191 ASP A N 1
ATOM 1345 C CA . ASP A 1 191 ? 24.664 3.174 -13.600 1.00 89.19 191 ASP A CA 1
ATOM 1346 C C . ASP A 1 191 ? 24.638 2.529 -14.999 1.00 89.19 191 ASP A C 1
ATOM 1348 O O . ASP A 1 191 ? 25.472 1.675 -15.299 1.00 89.19 191 ASP A O 1
ATOM 1352 N N . GLY A 1 192 ? 23.699 2.924 -15.863 1.00 90.12 192 GLY A N 1
ATOM 1353 C CA . GLY A 1 192 ? 23.561 2.399 -17.220 1.00 90.12 192 GLY A CA 1
ATOM 1354 C C . GLY A 1 192 ? 23.020 0.966 -17.292 1.00 90.12 192 GLY A C 1
ATOM 1355 O O . GLY A 1 192 ? 23.019 0.369 -18.374 1.00 90.12 192 GLY A O 1
ATOM 1356 N N . PHE A 1 193 ? 22.553 0.390 -16.178 1.00 91.00 193 PHE A N 1
ATOM 1357 C CA . PHE A 1 193 ? 22.026 -0.973 -16.154 1.00 91.00 193 PHE A CA 1
ATOM 1358 C C . PHE A 1 193 ? 20.536 -1.016 -16.526 1.00 91.00 193 PHE A C 1
ATOM 1360 O O . PHE A 1 193 ? 19.762 -0.130 -16.156 1.00 91.00 193 PHE A O 1
ATOM 1367 N N . PRO A 1 194 ? 20.091 -2.053 -17.260 1.00 92.38 194 PRO A N 1
ATOM 1368 C CA . PRO A 1 194 ? 18.698 -2.169 -17.661 1.00 92.38 194 PRO A CA 1
ATOM 1369 C C . PRO A 1 194 ? 17.792 -2.632 -16.511 1.00 92.38 194 PRO A C 1
ATOM 1371 O O . PRO A 1 194 ? 18.079 -3.628 -15.840 1.00 92.38 194 PRO A O 1
ATOM 1374 N N . ALA A 1 195 ? 16.638 -1.983 -16.362 1.00 94.12 195 ALA A N 1
ATOM 1375 C CA . ALA A 1 195 ? 15.548 -2.411 -15.493 1.00 94.12 195 ALA A CA 1
ATOM 1376 C C . ALA A 1 195 ? 14.169 -2.188 -16.123 1.00 94.12 195 ALA A C 1
ATOM 1378 O O . ALA A 1 195 ? 13.984 -1.333 -16.988 1.00 94.12 195 ALA A O 1
ATOM 1379 N N . GLY A 1 196 ? 13.178 -2.921 -15.624 1.00 94.38 196 GLY A N 1
ATOM 1380 C CA . GLY A 1 196 ? 11.771 -2.638 -15.856 1.00 94.38 196 GLY A CA 1
ATOM 1381 C C . GLY A 1 196 ? 11.331 -1.351 -15.158 1.00 94.38 196 GLY A C 1
ATOM 1382 O O . GLY A 1 196 ? 10.603 -0.565 -15.741 1.00 94.38 196 GLY A O 1
ATOM 1383 N N . VAL A 1 197 ? 11.803 -1.065 -13.945 1.00 95.19 197 VAL A N 1
ATOM 1384 C CA . VAL A 1 197 ? 11.532 0.193 -13.227 1.00 95.19 197 VAL A CA 1
ATOM 1385 C C . VAL A 1 197 ? 12.802 0.691 -12.544 1.00 95.19 197 VAL A C 1
ATOM 1387 O O . VAL A 1 197 ? 13.481 -0.072 -11.860 1.00 95.19 197 VAL A O 1
ATOM 1390 N N . CYS A 1 198 ? 13.085 1.986 -12.681 1.00 94.38 198 CYS A N 1
ATOM 1391 C CA . CYS A 1 198 ? 14.144 2.677 -11.950 1.00 94.38 198 CYS A CA 1
ATOM 1392 C C . CYS A 1 198 ? 13.490 3.571 -10.891 1.00 94.38 198 CYS A C 1
ATOM 1394 O O . CYS A 1 198 ? 12.735 4.482 -11.229 1.00 94.38 198 CYS A O 1
ATOM 1396 N N . VAL A 1 199 ? 13.749 3.302 -9.615 1.00 94.44 199 VAL A N 1
ATOM 1397 C CA . VAL A 1 199 ? 13.249 4.098 -8.488 1.00 94.44 199 VAL A CA 1
ATOM 1398 C C . VAL A 1 199 ? 14.370 5.024 -8.031 1.00 94.44 199 VAL A C 1
ATOM 1400 O O . VAL A 1 199 ? 15.255 4.624 -7.275 1.00 94.44 199 VAL A O 1
ATOM 1403 N N . THR A 1 200 ? 14.368 6.250 -8.549 1.00 92.25 200 THR A N 1
ATOM 1404 C CA . THR A 1 200 ? 15.366 7.285 -8.226 1.00 92.25 200 THR A CA 1
ATOM 1405 C C . THR A 1 200 ? 14.891 8.248 -7.138 1.00 92.25 200 THR A C 1
ATOM 1407 O O . THR A 1 200 ? 15.712 8.805 -6.410 1.00 92.25 200 THR A O 1
ATOM 1410 N N . GLY A 1 201 ? 13.572 8.426 -6.997 1.00 93.12 201 GLY A N 1
ATOM 1411 C CA . GLY A 1 201 ? 12.964 9.162 -5.891 1.00 93.12 201 GLY A CA 1
ATOM 1412 C C . GLY A 1 201 ? 13.206 8.481 -4.545 1.00 93.12 201 GLY A C 1
ATOM 1413 O O . GLY A 1 201 ? 13.500 7.298 -4.497 1.00 93.12 201 GLY A O 1
ATOM 1414 N N . SER A 1 202 ? 13.092 9.246 -3.458 1.00 97.56 202 SER A N 1
ATOM 1415 C CA . SER A 1 202 ? 13.214 8.759 -2.075 1.00 97.56 202 SER A CA 1
ATOM 1416 C C . SER A 1 202 ? 11.894 8.929 -1.324 1.00 97.56 202 SER A C 1
ATOM 1418 O O . SER A 1 202 ? 11.121 9.840 -1.634 1.00 97.56 202 SER A O 1
ATOM 1420 N N . ARG A 1 203 ? 11.674 8.143 -0.266 1.00 98.44 203 ARG A N 1
ATOM 1421 C CA . ARG A 1 203 ? 10.471 8.158 0.587 1.00 98.44 203 ARG A CA 1
ATOM 1422 C C . ARG A 1 203 ? 9.192 7.799 -0.177 1.00 98.44 203 ARG A C 1
ATOM 1424 O O . ARG A 1 203 ? 8.112 8.297 0.154 1.00 98.44 203 ARG A O 1
ATOM 1431 N N . VAL A 1 204 ? 9.300 6.944 -1.188 1.00 98.50 204 VAL A N 1
ATOM 1432 C CA . VAL A 1 204 ? 8.164 6.411 -1.941 1.00 98.50 204 VAL A CA 1
ATOM 1433 C C . VAL A 1 204 ? 7.773 5.051 -1.367 1.00 98.50 204 VAL A C 1
AT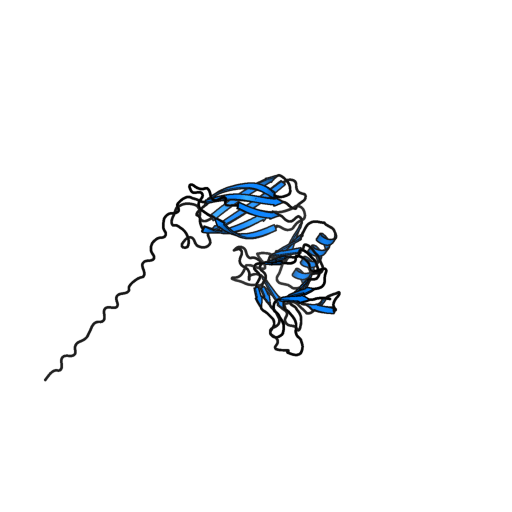OM 1435 O O . VAL A 1 204 ? 8.559 4.107 -1.320 1.00 98.50 204 VAL A O 1
ATOM 1438 N N . VAL A 1 205 ? 6.528 4.936 -0.916 1.00 98.62 205 VAL A N 1
ATOM 1439 C CA . VAL A 1 205 ? 5.963 3.693 -0.384 1.00 98.62 205 VAL A CA 1
ATOM 1440 C C . VAL A 1 205 ? 4.988 3.135 -1.404 1.00 98.62 205 VAL A C 1
ATOM 1442 O O . VAL A 1 205 ? 3.922 3.697 -1.606 1.00 98.62 205 VAL A O 1
ATOM 1445 N N . VAL A 1 206 ? 5.320 2.010 -2.022 1.00 98.56 206 VAL A N 1
ATOM 1446 C CA . VAL A 1 206 ? 4.459 1.293 -2.964 1.00 98.56 206 VAL A CA 1
ATOM 1447 C C . VAL A 1 206 ? 3.788 0.129 -2.239 1.00 98.56 206 VAL A C 1
ATOM 1449 O O . VAL A 1 206 ? 4.470 -0.740 -1.695 1.00 98.56 206 VAL A O 1
ATOM 1452 N N . VAL A 1 207 ? 2.455 0.087 -2.234 1.00 98.44 207 VAL A N 1
ATOM 1453 C CA . VAL A 1 207 ? 1.661 -0.959 -1.571 1.00 98.44 207 VAL A CA 1
ATOM 1454 C C . VAL A 1 207 ? 0.747 -1.647 -2.580 1.00 98.44 207 VAL A C 1
ATOM 1456 O O . VAL A 1 207 ? -0.237 -1.068 -3.026 1.00 98.44 207 VAL A O 1
ATOM 1459 N N . GLY A 1 208 ? 1.056 -2.906 -2.893 1.00 97.88 208 GLY A N 1
ATOM 1460 C CA . GLY A 1 208 ? 0.261 -3.796 -3.748 1.00 97.88 208 GLY A CA 1
ATOM 1461 C C . GLY A 1 208 ? -0.473 -4.909 -2.996 1.00 97.88 208 GLY A C 1
ATOM 1462 O O . GLY A 1 208 ? -0.782 -5.940 -3.591 1.00 97.88 208 GLY A O 1
ATOM 1463 N N . LEU A 1 209 ? -0.709 -4.740 -1.689 1.00 98.00 209 LEU A N 1
ATOM 1464 C CA . LEU A 1 209 ? -1.561 -5.656 -0.925 1.00 98.00 209 LEU A CA 1
ATOM 1465 C C . LEU A 1 209 ? -3.020 -5.520 -1.377 1.00 98.00 209 LEU A C 1
ATOM 1467 O O . LEU A 1 209 ? -3.509 -4.405 -1.558 1.00 98.00 209 LEU A O 1
ATOM 1471 N N . ASP A 1 210 ? -3.712 -6.646 -1.528 1.00 96.44 210 ASP A N 1
ATOM 1472 C CA . ASP A 1 210 ? -5.132 -6.667 -1.884 1.00 96.44 210 ASP A CA 1
ATOM 1473 C C . ASP A 1 210 ? -6.050 -6.363 -0.688 1.00 96.44 210 ASP A C 1
ATOM 1475 O O . ASP A 1 210 ? -5.597 -6.207 0.442 1.00 96.44 210 ASP A O 1
ATOM 1479 N N . ALA A 1 211 ? -7.369 -6.324 -0.895 1.00 95.44 211 ALA A N 1
ATOM 1480 C CA . ALA A 1 211 ? -8.327 -6.036 0.176 1.00 95.44 211 ALA A CA 1
ATOM 1481 C C . ALA A 1 211 ? -8.299 -7.044 1.352 1.00 95.44 211 ALA A C 1
ATOM 1483 O O . ALA A 1 211 ? -8.874 -6.762 2.406 1.00 95.44 211 ALA A O 1
ATOM 1484 N N . ARG A 1 212 ? -7.651 -8.209 1.207 1.00 95.75 212 ARG A N 1
ATOM 1485 C CA . ARG A 1 212 ? -7.459 -9.204 2.275 1.00 95.75 212 ARG A CA 1
ATOM 1486 C C . ARG A 1 212 ? -6.105 -9.068 2.983 1.00 95.75 212 ARG A C 1
ATOM 1488 O O . ARG A 1 212 ? -5.803 -9.863 3.882 1.00 95.75 212 ARG A O 1
ATOM 1495 N N . GLY A 1 213 ? -5.291 -8.082 2.605 1.00 95.38 213 GLY A N 1
ATOM 1496 C CA . GLY A 1 213 ? -3.917 -7.938 3.074 1.00 95.38 213 GLY A CA 1
ATOM 1497 C C . GLY A 1 213 ? -2.982 -9.012 2.526 1.00 95.38 213 GLY A C 1
ATOM 1498 O O . GLY A 1 213 ? -1.946 -9.272 3.139 1.00 95.38 213 GLY A O 1
ATOM 1499 N N . ASP A 1 214 ? -3.346 -9.665 1.420 1.00 96.38 214 ASP A N 1
ATOM 1500 C CA . ASP A 1 214 ? -2.481 -10.620 0.739 1.00 96.38 214 ASP A CA 1
ATOM 1501 C C . ASP A 1 214 ? -1.630 -9.931 -0.327 1.00 96.38 214 ASP A C 1
ATOM 1503 O O . ASP A 1 214 ? -2.062 -9.019 -1.031 1.00 96.38 214 ASP A O 1
ATOM 1507 N N . ARG A 1 215 ? -0.404 -10.432 -0.487 1.00 96.06 215 ARG A N 1
ATOM 1508 C CA . ARG A 1 215 ? 0.410 -10.172 -1.678 1.00 96.06 215 ARG A CA 1
ATOM 1509 C C . ARG A 1 215 ? -0.081 -11.014 -2.850 1.00 96.06 215 ARG A C 1
ATOM 1511 O O . ARG A 1 215 ? -0.575 -12.124 -2.642 1.00 96.06 215 ARG A O 1
ATOM 1518 N N . GLY A 1 216 ? 0.183 -10.561 -4.070 1.00 94.00 216 GLY A N 1
ATOM 1519 C CA . GLY A 1 216 ? -0.062 -11.354 -5.279 1.00 94.00 216 GLY A CA 1
ATOM 1520 C C . GLY A 1 216 ? -1.101 -10.789 -6.231 1.00 94.00 216 GLY A C 1
ATOM 1521 O O . GLY A 1 216 ? -1.183 -11.285 -7.343 1.00 94.00 216 GLY A O 1
ATOM 1522 N N . GLY A 1 217 ? -1.847 -9.750 -5.846 1.00 96.62 217 GLY A N 1
ATOM 1523 C CA . GLY A 1 217 ? -2.740 -9.059 -6.782 1.00 96.62 217 GLY A CA 1
ATOM 1524 C C . GLY A 1 217 ? -1.995 -8.264 -7.856 1.00 96.62 217 GLY A C 1
ATOM 1525 O O . GLY A 1 217 ? -2.479 -8.150 -8.979 1.00 96.62 217 GLY A O 1
ATOM 1526 N N . VAL A 1 218 ? -0.805 -7.760 -7.519 1.00 98.50 218 VAL A N 1
ATOM 1527 C CA . VAL A 1 218 ? 0.048 -6.966 -8.409 1.00 98.50 218 VAL A CA 1
ATOM 1528 C C . VAL A 1 218 ? 1.339 -7.723 -8.698 1.00 98.50 218 VAL A C 1
ATOM 1530 O O . VAL A 1 218 ? 2.127 -7.997 -7.786 1.00 98.50 218 VAL A O 1
ATOM 1533 N N . ILE A 1 219 ? 1.565 -8.024 -9.973 1.00 98.38 219 ILE A N 1
ATOM 1534 C CA . ILE A 1 219 ? 2.781 -8.656 -10.477 1.00 98.38 219 ILE A CA 1
ATOM 1535 C C . ILE A 1 219 ? 3.504 -7.656 -11.378 1.00 98.38 219 ILE A C 1
ATOM 1537 O O . ILE A 1 219 ? 2.933 -7.157 -12.344 1.00 98.38 219 ILE A O 1
ATOM 1541 N N . LEU A 1 220 ? 4.767 -7.374 -11.072 1.00 98.00 220 LEU A N 1
ATOM 1542 C CA . LEU A 1 220 ? 5.672 -6.648 -11.956 1.00 98.00 220 LEU A CA 1
ATOM 1543 C C . LEU A 1 220 ? 6.596 -7.667 -12.610 1.00 98.00 220 LEU A C 1
ATOM 1545 O O . LEU A 1 220 ? 7.334 -8.356 -11.904 1.00 98.00 220 LEU A O 1
ATOM 1549 N N . ALA A 1 221 ? 6.545 -7.779 -13.932 1.00 95.06 221 ALA A N 1
ATOM 1550 C CA . ALA A 1 221 ? 7.324 -8.758 -14.679 1.00 95.06 221 ALA A CA 1
ATOM 1551 C C . ALA A 1 221 ? 8.199 -8.069 -15.721 1.00 95.06 221 ALA A C 1
ATOM 1553 O O . ALA A 1 221 ? 7.817 -7.051 -16.289 1.00 95.06 221 ALA A O 1
ATOM 1554 N N . THR A 1 222 ? 9.369 -8.636 -15.998 1.00 87.88 222 THR A N 1
ATOM 1555 C CA . THR A 1 222 ? 10.199 -8.219 -17.133 1.00 87.88 222 THR A CA 1
ATOM 1556 C C . THR A 1 222 ? 10.475 -9.412 -18.041 1.00 87.88 222 THR A C 1
ATOM 1558 O O . THR A 1 222 ? 10.859 -10.488 -17.580 1.00 87.88 222 THR A O 1
ATOM 1561 N N . ALA A 1 223 ? 10.251 -9.230 -19.343 1.00 71.38 223 ALA A N 1
ATOM 1562 C CA . ALA A 1 223 ? 10.445 -10.270 -20.357 1.00 71.38 223 ALA A CA 1
ATOM 1563 C C . ALA A 1 223 ? 11.875 -10.295 -20.936 1.00 71.38 223 ALA A C 1
ATOM 1565 O O . ALA A 1 223 ? 12.201 -11.156 -21.752 1.00 71.38 223 ALA A O 1
ATOM 1566 N N . THR A 1 224 ? 12.727 -9.346 -20.542 1.00 70.75 224 THR A N 1
ATOM 1567 C CA . THR A 1 224 ? 14.033 -9.075 -21.164 1.00 70.75 224 THR A CA 1
ATOM 1568 C C . THR A 1 224 ? 15.204 -9.348 -20.218 1.00 70.75 224 THR A C 1
ATOM 1570 O O . THR A 1 224 ? 15.025 -9.771 -19.079 1.00 70.75 224 THR A O 1
ATOM 1573 N N . ASP A 1 225 ? 16.422 -9.090 -20.687 1.00 82.56 225 ASP A N 1
ATOM 1574 C CA . ASP A 1 225 ? 17.683 -9.133 -19.943 1.00 82.56 225 ASP A CA 1
ATOM 1575 C C . ASP A 1 225 ? 17.851 -7.929 -18.983 1.00 82.56 225 ASP A C 1
ATOM 1577 O O . ASP A 1 225 ? 18.862 -7.218 -18.984 1.00 82.56 225 ASP A O 1
ATOM 1581 N N . ALA A 1 226 ? 16.836 -7.687 -18.152 1.00 89.69 226 ALA A N 1
ATOM 1582 C CA . ALA A 1 226 ? 16.743 -6.545 -17.248 1.00 89.69 226 ALA A CA 1
ATOM 1583 C C . ALA A 1 226 ? 16.386 -6.980 -15.820 1.00 89.69 226 ALA A C 1
ATOM 1585 O O . ALA A 1 226 ? 15.748 -8.014 -15.613 1.00 89.69 226 ALA A O 1
ATOM 1586 N N . SER A 1 227 ? 16.758 -6.164 -14.833 1.00 93.62 227 SER A N 1
ATOM 1587 C CA . SER A 1 227 ? 16.170 -6.256 -13.493 1.00 93.62 227 SER A CA 1
ATOM 1588 C C . SER A 1 227 ? 14.679 -5.912 -13.544 1.00 93.62 227 SER A C 1
ATOM 1590 O O . SER A 1 227 ? 14.254 -5.148 -14.405 1.00 93.62 227 SER A O 1
ATOM 1592 N N . VAL A 1 228 ? 13.860 -6.408 -12.615 1.00 96.00 228 VAL A N 1
ATOM 1593 C CA . VAL A 1 228 ? 12.466 -5.934 -12.502 1.00 96.00 228 VAL A CA 1
ATOM 1594 C C . VAL A 1 228 ? 12.476 -4.505 -11.977 1.00 96.00 228 VAL A C 1
ATOM 1596 O O . VAL A 1 228 ? 11.878 -3.614 -12.578 1.00 96.00 228 VAL A O 1
ATOM 1599 N N . VAL A 1 229 ? 13.199 -4.281 -10.877 1.00 96.19 229 VAL A N 1
ATOM 1600 C CA . VAL A 1 229 ? 13.309 -2.973 -10.228 1.00 96.19 229 VAL A CA 1
ATOM 1601 C C . VAL A 1 229 ? 14.752 -2.711 -9.808 1.00 96.19 229 VAL A C 1
ATOM 1603 O O . VAL A 1 229 ? 15.390 -3.570 -9.203 1.00 96.19 229 VAL A O 1
ATOM 1606 N N . ARG A 1 230 ? 15.250 -1.505 -10.078 1.00 96.12 230 ARG A N 1
ATOM 1607 C CA . ARG A 1 230 ? 16.493 -0.974 -9.500 1.00 96.12 230 ARG A CA 1
ATOM 1608 C C . ARG A 1 230 ? 16.164 0.248 -8.651 1.00 96.12 230 ARG A C 1
ATOM 1610 O O . ARG A 1 230 ? 15.401 1.106 -9.090 1.00 96.12 230 ARG A O 1
ATOM 1617 N N . ILE A 1 231 ? 16.685 0.303 -7.430 1.00 96.75 231 ILE A N 1
ATOM 1618 C CA . ILE A 1 231 ? 16.342 1.308 -6.416 1.00 96.75 231 ILE A CA 1
ATOM 1619 C C . ILE A 1 231 ? 17.603 2.071 -6.032 1.00 96.75 231 ILE A C 1
ATOM 1621 O O . ILE A 1 231 ? 18.536 1.489 -5.483 1.00 96.75 231 ILE A O 1
ATOM 1625 N N . TYR A 1 232 ? 17.597 3.374 -6.289 1.00 95.81 232 TYR A N 1
ATOM 1626 C CA . TYR A 1 232 ? 18.709 4.296 -6.040 1.00 95.81 232 TYR A CA 1
ATOM 1627 C C . TYR A 1 232 ? 18.409 5.253 -4.879 1.00 95.81 232 TYR A C 1
ATOM 1629 O O . TYR A 1 232 ? 19.326 5.706 -4.190 1.00 95.81 232 TYR A O 1
ATOM 1637 N N . GLY A 1 233 ? 17.124 5.559 -4.672 1.00 95.38 233 GLY A N 1
ATOM 1638 C CA . GLY A 1 233 ? 16.630 6.411 -3.596 1.00 95.38 233 GLY A CA 1
ATOM 1639 C C . GLY A 1 233 ? 16.678 5.767 -2.214 1.00 95.38 233 GLY A C 1
ATOM 1640 O O . GLY A 1 233 ? 17.098 4.625 -2.046 1.00 95.38 233 GLY A O 1
ATOM 1641 N N . SER A 1 234 ? 16.283 6.534 -1.200 1.00 97.19 234 SER A N 1
ATOM 1642 C CA . SER A 1 234 ? 16.322 6.142 0.210 1.00 97.19 234 SER A CA 1
ATOM 1643 C C . SER A 1 234 ? 14.941 6.144 0.851 1.00 97.19 234 SER A C 1
ATOM 1645 O O . SER A 1 234 ? 14.061 6.906 0.460 1.00 97.19 234 SER A O 1
ATOM 1647 N N . ASP A 1 235 ? 14.778 5.340 1.903 1.00 98.12 235 ASP A N 1
ATOM 1648 C CA . ASP A 1 235 ? 13.535 5.207 2.670 1.00 98.12 235 ASP A CA 1
ATOM 1649 C C . ASP A 1 235 ? 12.323 4.742 1.839 1.00 98.12 235 ASP A C 1
ATOM 1651 O O . ASP A 1 235 ? 11.173 4.956 2.234 1.00 98.12 235 ASP A O 1
ATOM 1655 N N . ASP A 1 236 ? 12.575 4.074 0.716 1.00 98.31 236 ASP A N 1
ATOM 1656 C CA . ASP A 1 236 ? 11.549 3.513 -0.151 1.00 98.31 236 ASP A CA 1
ATOM 1657 C C . ASP A 1 236 ? 11.062 2.162 0.371 1.00 98.31 236 ASP A C 1
ATOM 1659 O O . ASP A 1 236 ? 11.808 1.365 0.950 1.00 98.31 236 ASP A O 1
ATOM 1663 N N . VAL A 1 237 ? 9.783 1.875 0.162 1.00 98.50 237 VAL A N 1
ATOM 1664 C CA . VAL A 1 237 ? 9.180 0.611 0.590 1.00 98.50 237 VAL A CA 1
ATOM 1665 C C . VAL A 1 237 ? 8.426 0.002 -0.568 1.00 98.50 237 VAL A C 1
ATOM 1667 O O . VAL A 1 237 ? 7.525 0.624 -1.116 1.00 98.50 237 VAL A O 1
ATOM 1670 N N . LEU A 1 238 ? 8.738 -1.246 -0.886 1.00 98.31 238 LEU A N 1
ATOM 1671 C CA . LEU A 1 238 ? 7.972 -2.054 -1.823 1.00 98.31 238 LEU A CA 1
ATOM 1672 C C . LEU A 1 238 ? 7.254 -3.154 -1.043 1.00 98.31 238 LEU A C 1
ATOM 1674 O O . LEU A 1 238 ? 7.875 -4.129 -0.599 1.00 98.31 238 LEU A O 1
ATOM 1678 N N . ARG A 1 239 ? 5.941 -2.989 -0.862 1.00 98.44 239 ARG A N 1
ATOM 1679 C CA . ARG A 1 239 ? 5.112 -3.875 -0.047 1.00 98.44 239 ARG A CA 1
ATOM 1680 C C . ARG A 1 239 ? 4.062 -4.616 -0.865 1.00 98.44 239 ARG A C 1
ATOM 1682 O O . ARG A 1 239 ? 3.306 -4.000 -1.607 1.00 98.44 239 ARG A O 1
ATOM 1689 N N . GLY A 1 240 ? 3.948 -5.927 -0.667 1.00 97.94 240 GLY A N 1
ATOM 1690 C CA . GLY A 1 240 ? 2.846 -6.722 -1.224 1.00 97.94 240 GLY A CA 1
ATOM 1691 C C . GLY A 1 240 ? 2.946 -7.047 -2.718 1.00 97.94 240 GLY A C 1
ATOM 1692 O O . GLY A 1 240 ? 2.001 -7.599 -3.277 1.00 97.94 240 GLY A O 1
ATOM 1693 N N . LEU A 1 241 ? 4.073 -6.737 -3.362 1.00 98.25 241 LEU A N 1
ATOM 1694 C CA . LEU A 1 241 ? 4.281 -6.966 -4.793 1.00 98.25 241 LEU A CA 1
ATOM 1695 C C . LEU A 1 241 ? 4.791 -8.385 -5.063 1.00 98.25 241 LEU A C 1
ATOM 1697 O O . LEU A 1 241 ? 5.509 -8.970 -4.246 1.00 98.25 241 LEU A O 1
ATOM 1701 N N . VAL A 1 242 ? 4.474 -8.916 -6.241 1.00 98.31 242 VAL A N 1
ATOM 1702 C CA . VAL A 1 242 ? 5.241 -10.012 -6.844 1.00 98.31 242 VAL A CA 1
ATOM 1703 C C . VAL A 1 242 ? 6.199 -9.405 -7.861 1.00 98.31 242 VAL A C 1
ATOM 1705 O O . VAL A 1 242 ? 5.768 -8.739 -8.795 1.00 98.31 242 VAL A O 1
ATOM 1708 N N . LEU A 1 243 ? 7.496 -9.619 -7.668 1.00 97.69 243 LEU A N 1
ATOM 1709 C CA . LEU A 1 243 ? 8.563 -9.114 -8.528 1.00 97.69 243 LEU A CA 1
ATOM 1710 C C . LEU A 1 243 ? 9.118 -10.302 -9.314 1.00 97.69 243 LEU A C 1
ATOM 1712 O O . LEU A 1 243 ? 9.851 -11.134 -8.772 1.00 97.69 243 LEU A O 1
ATOM 1716 N N . ALA A 1 244 ? 8.678 -10.419 -10.565 1.00 95.56 244 ALA A N 1
ATOM 1717 C CA . ALA A 1 244 ? 8.922 -11.569 -11.417 1.00 95.56 244 ALA A CA 1
ATOM 1718 C C . ALA A 1 244 ? 10.133 -11.347 -12.330 1.00 95.56 244 ALA A C 1
ATOM 1720 O O . ALA A 1 244 ? 10.023 -10.734 -13.394 1.00 95.56 244 ALA A O 1
ATOM 1721 N N . GLY A 1 245 ? 11.294 -11.844 -11.889 1.00 90.62 245 GLY A N 1
ATOM 1722 C CA . GLY A 1 245 ? 12.527 -11.839 -12.668 1.00 90.62 245 GLY A CA 1
ATOM 1723 C C . GLY A 1 245 ? 12.427 -12.661 -13.954 1.00 90.62 245 GLY A C 1
ATOM 1724 O O . GLY A 1 245 ? 11.580 -13.549 -14.094 1.00 90.62 245 GLY A O 1
ATOM 1725 N N . THR A 1 246 ? 13.321 -12.365 -14.898 1.00 85.62 246 THR A N 1
ATOM 1726 C CA . THR A 1 246 ? 13.350 -13.025 -16.207 1.00 85.62 246 THR A CA 1
ATOM 1727 C C . THR A 1 246 ? 13.610 -14.527 -16.091 1.00 85.62 246 THR A C 1
ATOM 1729 O O . THR A 1 246 ? 14.511 -14.970 -15.381 1.00 85.62 246 THR A O 1
ATOM 1732 N N . ARG A 1 247 ? 12.834 -15.334 -16.822 1.00 84.25 247 ARG A N 1
ATOM 1733 C CA . ARG A 1 247 ? 13.031 -16.793 -16.907 1.00 84.25 247 ARG A CA 1
ATOM 1734 C C . ARG A 1 247 ? 13.815 -17.229 -18.145 1.00 84.25 247 ARG A C 1
ATOM 1736 O O . ARG A 1 247 ? 13.886 -18.418 -18.453 1.00 84.25 247 ARG A O 1
ATOM 1743 N N . ALA A 1 248 ? 14.348 -16.270 -18.901 1.00 78.12 248 ALA A N 1
ATOM 1744 C CA . ALA A 1 248 ? 15.142 -16.574 -20.077 1.00 78.12 248 ALA A CA 1
ATOM 1745 C C . ALA A 1 248 ? 16.459 -17.251 -19.644 1.00 78.12 248 ALA A C 1
ATOM 1747 O O . ALA A 1 248 ? 17.171 -16.698 -18.805 1.00 78.12 248 ALA A O 1
ATOM 1748 N N . PRO A 1 249 ? 16.834 -18.410 -20.218 1.00 69.25 249 PRO A N 1
ATOM 1749 C CA . PRO A 1 249 ? 18.051 -19.138 -19.850 1.00 69.25 249 PRO A CA 1
ATOM 1750 C C . PRO A 1 249 ? 19.313 -18.515 -20.472 1.00 69.25 249 PRO A C 1
ATOM 1752 O O . PRO A 1 249 ? 20.208 -19.219 -20.937 1.00 69.25 249 PRO A O 1
ATOM 1755 N N . ASN A 1 250 ? 19.385 -17.185 -20.536 1.00 72.38 250 ASN A N 1
ATOM 1756 C CA . ASN A 1 250 ? 20.520 -16.490 -21.122 1.00 72.38 250 ASN A CA 1
ATOM 1757 C C . ASN A 1 250 ? 21.660 -16.367 -20.102 1.00 72.38 250 ASN A C 1
ATOM 1759 O O . ASN A 1 250 ? 21.764 -15.381 -19.379 1.00 72.38 250 ASN A O 1
ATOM 1763 N N . LEU A 1 251 ? 22.543 -17.365 -20.085 1.00 64.81 251 LEU A N 1
ATOM 1764 C CA . LEU A 1 251 ? 23.724 -17.402 -19.215 1.00 64.81 251 LEU A CA 1
ATOM 1765 C C . LEU A 1 251 ? 24.737 -16.278 -19.495 1.00 64.81 251 LEU A C 1
ATOM 1767 O O . LEU A 1 251 ? 25.622 -16.053 -18.676 1.00 64.81 251 LEU A O 1
ATOM 1771 N N . ALA A 1 252 ? 24.624 -15.572 -20.627 1.00 71.06 252 ALA A N 1
ATOM 1772 C CA . ALA A 1 252 ? 25.517 -14.464 -20.958 1.00 71.06 252 ALA A CA 1
ATOM 1773 C C . ALA A 1 252 ? 25.143 -13.153 -20.246 1.00 71.06 252 ALA A C 1
ATOM 1775 O O . ALA A 1 252 ? 25.939 -12.215 -20.253 1.00 71.06 252 ALA A O 1
ATOM 1776 N N . VAL A 1 253 ? 23.948 -13.062 -19.647 1.00 72.38 253 VAL A N 1
ATOM 1777 C CA . VAL A 1 253 ? 23.483 -11.842 -18.979 1.00 72.38 253 VAL A CA 1
ATOM 1778 C C . VAL A 1 253 ? 22.907 -12.177 -17.607 1.00 72.38 253 VAL A C 1
ATOM 1780 O O . VAL A 1 253 ? 21.756 -12.580 -17.480 1.00 72.38 253 VAL A O 1
ATOM 1783 N N . GLN A 1 254 ? 23.717 -11.974 -16.568 1.00 79.31 254 GLN A N 1
ATOM 1784 C CA . GLN A 1 254 ? 23.262 -12.028 -15.182 1.00 79.31 254 GLN A CA 1
ATOM 1785 C C . GLN A 1 254 ? 22.524 -10.732 -14.829 1.00 79.31 254 GLN A C 1
ATOM 1787 O O . GLN A 1 254 ? 23.067 -9.635 -15.005 1.00 79.31 254 GLN A O 1
ATOM 1792 N N . ARG A 1 255 ? 21.290 -10.842 -14.333 1.00 86.19 255 ARG A N 1
ATOM 1793 C CA . ARG A 1 255 ? 20.521 -9.705 -13.805 1.00 86.19 255 ARG A CA 1
ATOM 1794 C C . ARG A 1 255 ? 19.808 -10.127 -12.556 1.00 86.19 255 ARG A C 1
ATOM 1796 O O . ARG A 1 255 ? 19.211 -11.188 -12.564 1.00 86.19 255 ARG A O 1
ATOM 1803 N N . ASP A 1 256 ? 19.795 -9.269 -11.552 1.00 91.69 256 ASP A N 1
ATOM 1804 C CA . ASP A 1 256 ? 19.045 -9.541 -10.335 1.00 91.69 256 ASP A CA 1
ATOM 1805 C C . ASP A 1 256 ? 17.613 -9.033 -10.488 1.00 91.69 256 ASP A C 1
ATOM 1807 O O . ASP A 1 256 ? 17.383 -8.014 -11.146 1.00 91.69 256 ASP A O 1
ATOM 1811 N N . ALA A 1 257 ? 16.626 -9.718 -9.907 1.00 94.19 257 ALA A N 1
ATOM 1812 C CA . ALA A 1 257 ? 15.235 -9.277 -10.038 1.00 94.19 257 ALA A CA 1
ATOM 1813 C C . ALA A 1 257 ? 15.013 -7.920 -9.346 1.00 94.19 257 ALA A C 1
ATOM 1815 O O . ALA A 1 257 ? 14.312 -7.062 -9.887 1.00 94.19 257 ALA A O 1
ATOM 1816 N N . VAL A 1 258 ? 15.648 -7.703 -8.192 1.00 96.75 258 VAL A N 1
ATOM 1817 C CA . VAL A 1 258 ? 15.664 -6.421 -7.481 1.00 96.75 258 VAL A CA 1
ATOM 1818 C C . VAL A 1 258 ? 17.089 -6.048 -7.108 1.00 96.75 258 VAL A C 1
ATOM 1820 O O . VAL A 1 258 ? 17.774 -6.848 -6.479 1.00 96.75 258 VAL A O 1
ATOM 1823 N N . ALA A 1 259 ? 17.499 -4.819 -7.404 1.00 95.38 259 ALA A N 1
ATOM 1824 C CA . ALA A 1 259 ? 18.788 -4.293 -6.962 1.00 95.38 259 ALA A CA 1
ATOM 1825 C C . ALA A 1 259 ? 18.612 -3.012 -6.140 1.00 95.38 259 ALA A C 1
ATOM 1827 O O . ALA A 1 259 ? 17.922 -2.083 -6.567 1.00 95.38 259 ALA A O 1
ATOM 1828 N N . PHE A 1 260 ? 19.262 -2.946 -4.978 1.00 96.38 260 PHE A N 1
ATOM 1829 C CA . PHE A 1 260 ? 19.482 -1.702 -4.236 1.00 96.38 260 PHE A CA 1
ATOM 1830 C C . PHE A 1 260 ? 20.863 -1.167 -4.581 1.00 96.38 260 PHE A C 1
ATOM 1832 O O . PHE A 1 260 ? 21.864 -1.832 -4.316 1.00 96.38 260 PHE A O 1
ATOM 1839 N N . VAL A 1 261 ? 20.920 0.017 -5.178 1.00 95.50 261 VAL A N 1
ATOM 1840 C CA . VAL A 1 261 ? 22.086 0.446 -5.942 1.00 95.50 261 VAL A CA 1
ATOM 1841 C C . VAL A 1 261 ? 22.708 1.711 -5.361 1.00 95.50 261 VAL A C 1
ATOM 1843 O O . VAL A 1 261 ? 22.087 2.770 -5.280 1.00 95.50 261 VAL A O 1
ATOM 1846 N N . GLY A 1 262 ? 23.987 1.608 -5.009 1.00 93.00 262 GLY A N 1
ATOM 1847 C CA . GLY A 1 262 ? 24.815 2.736 -4.604 1.00 93.00 262 GLY A CA 1
ATOM 1848 C C . GLY A 1 262 ? 24.632 3.162 -3.149 1.00 93.00 262 GLY A C 1
ATOM 1849 O O . GLY A 1 262 ? 23.754 2.715 -2.413 1.00 93.00 262 GLY A O 1
ATOM 1850 N N . ALA A 1 263 ? 25.500 4.074 -2.706 1.00 90.50 263 ALA A N 1
ATOM 1851 C CA . ALA A 1 263 ? 25.539 4.524 -1.312 1.00 90.50 263 ALA A CA 1
ATOM 1852 C C . ALA A 1 263 ? 24.300 5.337 -0.880 1.00 90.50 263 ALA A C 1
ATOM 1854 O O . ALA A 1 263 ? 24.105 5.542 0.324 1.00 90.50 263 ALA A O 1
ATOM 1855 N N . GLY A 1 264 ? 23.502 5.814 -1.842 1.00 89.19 264 GLY A N 1
ATOM 1856 C CA . GLY A 1 264 ? 22.239 6.519 -1.623 1.00 89.19 264 GLY A CA 1
ATOM 1857 C C . GLY A 1 264 ? 21.078 5.596 -1.250 1.00 89.19 264 GLY A C 1
ATOM 1858 O O . GLY A 1 264 ? 20.192 6.037 -0.522 1.00 89.19 264 GLY A O 1
ATOM 1859 N N . ALA A 1 265 ? 21.133 4.314 -1.632 1.00 95.00 265 ALA A N 1
ATOM 1860 C CA . ALA A 1 265 ? 20.040 3.357 -1.478 1.00 95.00 265 ALA A CA 1
ATOM 1861 C C . ALA A 1 265 ? 19.863 2.836 -0.038 1.00 95.00 265 ALA A C 1
ATOM 1863 O O . ALA A 1 265 ? 20.026 1.651 0.258 1.00 95.00 265 ALA A O 1
ATOM 1864 N N . ARG A 1 266 ? 19.572 3.740 0.902 1.00 94.94 266 ARG A N 1
ATOM 1865 C CA . ARG A 1 266 ? 19.560 3.467 2.347 1.00 94.94 266 ARG A CA 1
ATOM 1866 C C . ARG A 1 266 ? 18.154 3.291 2.891 1.00 94.94 266 ARG A C 1
ATOM 1868 O O . ARG A 1 266 ? 17.235 3.988 2.488 1.00 94.94 266 ARG A O 1
ATOM 1875 N N . ARG A 1 267 ? 18.025 2.426 3.906 1.00 96.62 267 ARG A N 1
ATOM 1876 C CA . ARG A 1 267 ? 16.784 2.203 4.682 1.00 96.62 267 ARG A CA 1
ATOM 1877 C C . ARG A 1 267 ? 15.572 1.787 3.838 1.00 96.62 267 ARG A C 1
ATOM 1879 O O . ARG A 1 267 ? 14.442 1.827 4.330 1.00 96.62 267 ARG A O 1
ATOM 1886 N N . ASN A 1 268 ? 15.822 1.340 2.612 1.00 97.88 268 ASN A N 1
ATOM 1887 C CA . ASN A 1 268 ? 14.802 0.779 1.750 1.00 97.88 268 ASN A CA 1
ATOM 1888 C C . ASN A 1 268 ? 14.347 -0.580 2.281 1.00 97.88 268 ASN A C 1
ATOM 1890 O O . ASN A 1 268 ? 15.114 -1.287 2.941 1.00 97.88 268 ASN A O 1
ATOM 1894 N N . ARG A 1 269 ? 13.092 -0.947 2.018 1.00 97.75 269 ARG A N 1
ATOM 1895 C CA . ARG A 1 269 ? 12.503 -2.185 2.538 1.00 97.75 269 ARG A CA 1
ATOM 1896 C C . ARG A 1 269 ? 11.679 -2.907 1.482 1.00 97.75 269 ARG A C 1
ATOM 1898 O O . ARG A 1 269 ? 10.846 -2.312 0.804 1.00 97.75 269 ARG A O 1
ATOM 1905 N N . LEU A 1 270 ? 11.874 -4.219 1.406 1.00 97.25 270 LEU A N 1
ATOM 1906 C CA . LEU A 1 270 ? 10.956 -5.150 0.757 1.00 97.25 270 LEU A CA 1
ATOM 1907 C C . LEU A 1 270 ? 10.127 -5.813 1.851 1.00 97.25 270 LEU A C 1
ATOM 1909 O O . LEU A 1 270 ? 10.666 -6.520 2.699 1.00 97.25 270 LEU A O 1
ATOM 1913 N N . GLU A 1 271 ? 8.820 -5.584 1.852 1.00 97.50 271 GLU A N 1
ATOM 1914 C CA . GLU A 1 271 ? 7.946 -6.033 2.935 1.00 97.50 271 GLU A CA 1
ATOM 1915 C C . GLU A 1 271 ? 6.808 -6.877 2.382 1.00 97.50 271 GLU A C 1
ATOM 1917 O O . GLU A 1 271 ? 6.091 -6.451 1.487 1.00 97.50 271 GLU A O 1
ATOM 1922 N N . GLN A 1 272 ? 6.599 -8.083 2.911 1.00 96.38 272 GLN A N 1
ATOM 1923 C CA . GLN A 1 272 ? 5.488 -8.941 2.470 1.00 96.38 272 GLN A CA 1
ATOM 1924 C C . GLN A 1 272 ? 5.412 -9.104 0.937 1.00 96.38 272 GLN A C 1
ATOM 1926 O O . GLN A 1 272 ? 4.328 -9.282 0.394 1.00 96.38 272 GLN A O 1
ATOM 1931 N N . SER A 1 273 ? 6.542 -9.037 0.237 1.00 98.00 273 SER A N 1
ATOM 1932 C CA . SER A 1 273 ? 6.633 -9.181 -1.218 1.00 98.00 273 SER A CA 1
ATOM 1933 C C . SER A 1 273 ? 7.139 -10.583 -1.569 1.00 98.00 273 SER A C 1
ATOM 1935 O O . SER A 1 273 ? 7.754 -11.256 -0.740 1.00 98.00 273 SER A O 1
ATOM 1937 N N . LEU A 1 274 ? 6.854 -11.050 -2.783 1.00 97.56 274 LEU A N 1
ATOM 1938 C CA . LEU A 1 274 ? 7.432 -12.275 -3.334 1.00 97.56 274 LEU A CA 1
ATOM 1939 C C . LEU A 1 274 ? 8.364 -11.894 -4.476 1.00 97.56 274 LEU A C 1
ATOM 1941 O O . LEU A 1 274 ? 7.920 -11.325 -5.465 1.00 97.56 274 LEU A O 1
ATOM 1945 N N . VAL A 1 275 ? 9.634 -12.254 -4.362 1.00 96.88 275 VAL A N 1
ATOM 1946 C CA . VAL A 1 275 ? 10.581 -12.136 -5.468 1.00 96.88 275 VAL A CA 1
ATOM 1947 C C . VAL A 1 275 ? 10.739 -13.516 -6.079 1.00 96.88 275 VAL A C 1
ATOM 1949 O O . VAL A 1 275 ? 11.191 -14.438 -5.400 1.00 96.88 275 VAL A O 1
ATOM 1952 N N . THR A 1 276 ? 10.357 -13.680 -7.344 1.00 92.88 276 THR A N 1
ATOM 1953 C CA . THR A 1 276 ? 10.784 -14.862 -8.094 1.00 92.88 276 THR A CA 1
ATOM 1954 C C . THR A 1 276 ? 12.066 -14.488 -8.809 1.00 92.88 276 THR A C 1
ATOM 1956 O O . THR A 1 276 ? 12.043 -13.634 -9.698 1.00 92.88 276 THR A O 1
ATOM 1959 N N . GLY A 1 277 ? 13.171 -15.090 -8.371 1.00 81.75 277 GLY A N 1
ATOM 1960 C CA . GLY A 1 277 ? 14.484 -14.822 -8.937 1.00 81.75 277 GLY A CA 1
ATOM 1961 C C . GLY A 1 277 ? 14.533 -15.106 -10.441 1.00 81.75 277 GLY A C 1
ATOM 1962 O O . GLY A 1 277 ? 13.696 -15.854 -10.962 1.00 81.75 277 GLY A O 1
ATOM 1963 N N . PRO A 1 278 ? 15.494 -14.497 -11.139 1.00 86.00 278 PRO A N 1
ATOM 1964 C CA . PRO A 1 278 ? 15.720 -14.778 -12.540 1.00 86.00 278 PRO A CA 1
ATOM 1965 C C . PRO A 1 278 ? 16.342 -16.167 -12.711 1.00 86.00 278 PRO A C 1
ATOM 1967 O O . PRO A 1 278 ? 16.865 -16.755 -11.767 1.00 86.00 278 PRO A O 1
ATOM 1970 N N . THR A 1 279 ? 16.315 -16.704 -13.930 1.00 86.44 279 THR A N 1
ATOM 1971 C CA . THR A 1 279 ? 17.029 -17.956 -14.236 1.00 86.44 279 THR A CA 1
ATOM 1972 C C . THR A 1 279 ? 18.542 -17.806 -14.060 1.00 86.44 279 THR A C 1
ATOM 1974 O O . THR A 1 279 ? 19.213 -18.782 -13.733 1.00 86.44 279 THR A O 1
ATOM 1977 N N . VAL A 1 280 ? 19.076 -16.595 -14.264 1.00 85.81 280 VAL A N 1
ATOM 1978 C CA . VAL A 1 280 ? 20.503 -16.271 -14.144 1.00 85.81 280 VAL A CA 1
ATOM 1979 C C . VAL A 1 280 ? 20.661 -14.943 -13.398 1.00 85.81 280 VAL A C 1
ATOM 1981 O O . VAL A 1 280 ? 20.396 -13.878 -13.955 1.00 85.81 280 VAL A O 1
ATOM 1984 N N . GLY A 1 281 ? 21.093 -15.016 -12.139 1.00 87.62 281 GLY A N 1
ATOM 1985 C CA . GLY A 1 281 ? 21.224 -13.882 -11.218 1.00 87.62 281 GLY A CA 1
ATOM 1986 C C . GLY A 1 281 ? 20.504 -14.122 -9.899 1.00 87.62 281 GLY A C 1
ATOM 1987 O O . GLY A 1 281 ? 19.923 -15.187 -9.681 1.00 87.62 281 GLY A O 1
ATOM 1988 N N . ASP A 1 282 ? 20.549 -13.131 -9.019 1.00 91.44 282 ASP A N 1
ATOM 1989 C CA . ASP A 1 282 ? 19.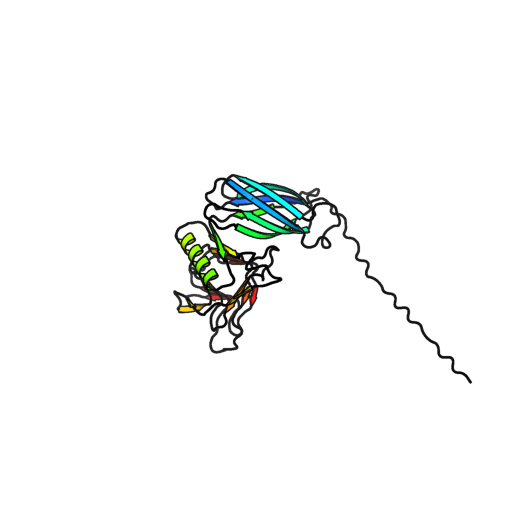959 -13.216 -7.693 1.00 91.44 282 ASP A CA 1
ATOM 1990 C C . ASP A 1 282 ? 18.515 -12.704 -7.682 1.00 9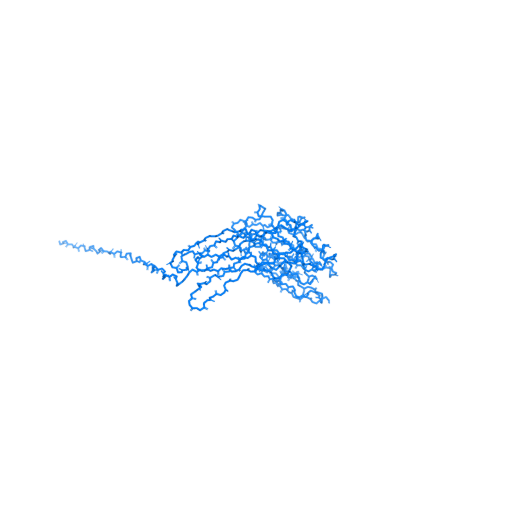1.44 282 ASP A C 1
ATOM 1992 O O . ASP A 1 282 ? 18.071 -11.903 -8.507 1.00 91.44 282 ASP A O 1
ATOM 1996 N N . GLY A 1 283 ? 17.731 -13.150 -6.700 1.00 93.50 283 GLY A N 1
ATOM 1997 C CA . GLY A 1 283 ? 16.432 -12.527 -6.450 1.00 93.50 283 GLY A CA 1
ATOM 1998 C C . GLY A 1 283 ? 16.595 -11.064 -6.030 1.00 93.50 283 GLY A C 1
ATOM 1999 O O . GLY A 1 283 ? 15.920 -10.181 -6.553 1.00 93.50 283 GLY A O 1
ATOM 2000 N N . VAL A 1 284 ? 17.498 -10.809 -5.084 1.00 96.31 284 VAL A N 1
ATOM 2001 C CA . VAL A 1 284 ? 17.730 -9.480 -4.516 1.00 96.31 284 VAL A CA 1
ATOM 2002 C C . VAL A 1 284 ? 19.223 -9.270 -4.326 1.00 96.31 284 VAL A C 1
ATOM 2004 O O . VAL A 1 284 ? 19.875 -10.123 -3.727 1.0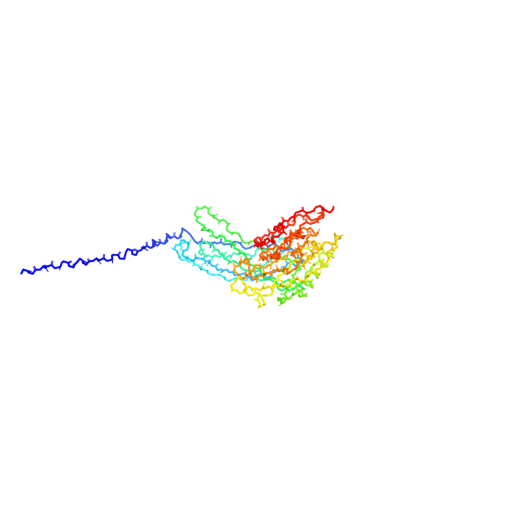0 96.31 284 VAL A O 1
ATOM 2007 N N . SER A 1 285 ? 19.732 -8.118 -4.747 1.00 94.56 285 SER A N 1
ATOM 2008 C CA . SER A 1 285 ? 21.126 -7.728 -4.556 1.00 94.56 285 SER A CA 1
ATOM 2009 C C . SER A 1 285 ? 21.273 -6.339 -3.938 1.00 94.56 285 SER A C 1
ATOM 2011 O O . SER A 1 285 ? 20.362 -5.503 -3.944 1.00 94.56 285 SER A O 1
ATOM 2013 N N . ILE A 1 286 ? 22.451 -6.115 -3.356 1.00 93.50 286 ILE A N 1
ATOM 2014 C CA . ILE A 1 286 ? 22.931 -4.800 -2.940 1.00 93.50 286 ILE A CA 1
ATOM 2015 C C . ILE A 1 286 ? 24.190 -4.533 -3.752 1.00 93.50 286 ILE A C 1
ATOM 2017 O O . ILE A 1 286 ? 25.200 -5.216 -3.586 1.00 93.50 286 ILE A O 1
ATOM 2021 N N . GLU A 1 287 ? 24.126 -3.532 -4.615 1.00 90.25 287 GLU A N 1
ATOM 2022 C CA . GLU A 1 287 ? 25.188 -3.206 -5.553 1.00 90.25 287 GLU A CA 1
ATOM 2023 C C . GLU A 1 287 ? 25.907 -1.934 -5.107 1.00 90.25 287 GLU A C 1
ATOM 2025 O O . GLU A 1 287 ? 25.293 -0.931 -4.727 1.00 90.25 287 GLU A O 1
ATOM 2030 N N . ARG A 1 288 ? 27.239 -1.966 -5.151 1.00 78.56 288 ARG A N 1
ATOM 2031 C CA . ARG A 1 288 ? 28.045 -0.751 -5.035 1.00 78.56 288 ARG A CA 1
ATOM 2032 C C . ARG A 1 288 ? 28.226 -0.196 -6.445 1.00 78.56 288 ARG A C 1
ATOM 2034 O O . ARG A 1 288 ? 28.719 -0.923 -7.300 1.00 78.56 288 ARG A O 1
ATOM 2041 N N . VAL A 1 289 ? 27.802 1.050 -6.652 1.00 62.41 289 VAL A N 1
ATOM 2042 C CA . VAL A 1 289 ? 28.193 1.849 -7.826 1.00 62.41 289 VAL A CA 1
ATOM 2043 C C . VAL A 1 289 ? 29.637 2.284 -7.647 1.00 62.41 289 VAL A C 1
ATOM 2045 O O . VAL A 1 289 ? 29.963 2.692 -6.504 1.00 62.41 289 VAL A O 1
#

Radius of gyration: 24.78 Å; chains: 1; bounding box: 49×102×55 Å

Secondary structure (DSSP, 8-state):
------------------PPPPPPPSS-EEEEEEEEE-SS-SEEEEEEEEEES-TTSS----SBSEEEEEEEEESSEEEEEEEEEEEPSEEEEEEEEE--TTSPPEEEEEEEEEPP--TT---EEEEEEEPSEEEEE-SS-HHHHHHHHHHHHHHHHH-SSPEEEEE-TTT--BTTB-EEEEEPPEEPTTT--EEEEEE-SSSEEEE---TTS-S-SEEEEE-SSSEEEEE-SSS-EEES-EEE------TT----SEEEESTT--S-EEES-EEE--SSS-SEEEE--

Sequence (289 aa):
MPRTAWVIACAVVCLGSARAAPPPCPALATVLVFADNRSAQPGLTLAVDGELLDPAATCAAGGATTYHATLACAGTGVVRCGTVTGLRPGAWVNRLAVTVTGSDPQEVSQRAAFLANGAGGASNVLVWTVYPRTFVVPAATETGLRTTLAAASDYTAANPGAALVTFSRAAFPGKDAPQTIDLSRHICDPDGFPAGVCVTGSRVVVVGLDARGDRGGVILATATDASVVRIYGSDDVLRGLVLAGTRAPNLAVQRDAVAFVGAGARRNRLEQSLVTGPTVGDGVSIERV

pLDDT: mean 90.29, std 13.36, range [40.31, 98.75]

Foldseek 3Di:
DDDDDDDDDDDDPPPDPPDDQFAAALAWFKEWEKEQAPAPDQKWKKWKKKAAPDPRPAHDDFFDRIDIDIWMFGGHGITTTDMDTRHHFHKMKMWIWIDAPPADIDIDIDIDTTHGCHPVGDHHYHYHYDFNYEDEQEALELVSVQVRLVVQLVDVVVDVTAYEYEYDCVRQVAQVQAGEYEFDWDQDPPPRATESEERQGARYEYEYQHSRRAAHSYEQEYQDLHAHYEYAAENYEDYRYEQHAYAPLPQVRAYENYEQEAPRSYNYYYYNYHFDTYNHYHSYYYYHD